Protein AF-A0A0F9JYX0-F1 (afdb_monomer_lite)

Radius of gyration: 33.46 Å; chains: 1; bounding box: 83×55×84 Å

Sequence (230 aa):
MSVIENQEDLEEKIKVRAYYLSEENLSFNDLCWRLAEKLIQVQRKGRIDIDEIKKKAEEIYKQYTKYDELCWRIAELAIVGKVDEKKDLFSQKETKPQEVKEVFEAKNKFLEDQASQFKEQEEKLSESKLPEIRVETKPQEVKEDFEAKNKFLEEQASQFKEQEEKLSESKTPEIKLEGLLSKERLSCPKCGAVGHIIKSVDDKSKVLSYIGSRPIYQKKKICRNCGQEF

Structure (mmCIF, N/CA/C/O backbone):
data_AF-A0A0F9JYX0-F1
#
_entry.id   AF-A0A0F9JYX0-F1
#
loop_
_atom_site.group_PDB
_atom_site.id
_atom_site.type_symbol
_atom_site.label_atom_id
_atom_site.label_alt_id
_atom_site.label_comp_id
_atom_site.label_asym_id
_atom_site.label_entity_id
_atom_site.label_seq_id
_atom_site.pdbx_PDB_ins_code
_atom_site.Cartn_x
_atom_site.Cartn_y
_atom_site.Cartn_z
_atom_site.occupancy
_atom_site.B_iso_or_equiv
_atom_site.auth_seq_id
_atom_site.auth_comp_id
_atom_site.auth_asym_id
_atom_site.auth_atom_id
_atom_site.pdbx_PDB_model_num
ATOM 1 N N . MET A 1 1 ? 23.816 -24.609 17.761 1.00 44.84 1 MET A N 1
ATOM 2 C CA . MET A 1 1 ? 22.743 -24.525 16.754 1.00 44.84 1 MET A CA 1
ATOM 3 C C . MET A 1 1 ? 21.875 -23.356 17.156 1.00 44.84 1 MET A C 1
ATOM 5 O O . MET A 1 1 ? 21.642 -23.177 18.344 1.00 44.84 1 MET A O 1
ATOM 9 N N . SER A 1 2 ? 21.756 -22.387 16.272 1.00 42.66 2 SER A N 1
ATOM 10 C CA . SER A 1 2 ? 22.646 -21.215 16.259 1.00 42.66 2 SER A CA 1
ATOM 11 C C . SER A 1 2 ? 21.802 -19.971 16.053 1.00 42.66 2 SER A C 1
ATOM 13 O O . SER A 1 2 ? 20.843 -20.019 15.301 1.00 42.66 2 SER A O 1
ATOM 15 N N . VAL A 1 3 ? 22.180 -18.840 16.647 1.00 53.53 3 VAL A N 1
ATOM 16 C CA . VAL A 1 3 ? 21.485 -17.538 16.526 1.00 53.53 3 VAL A CA 1
ATOM 17 C C . VAL A 1 3 ? 21.119 -17.159 15.072 1.00 53.53 3 VAL A C 1
ATOM 19 O O . VAL A 1 3 ? 20.161 -16.428 14.852 1.00 53.53 3 VAL A O 1
ATOM 22 N N . ILE A 1 4 ? 21.839 -17.720 14.100 1.00 54.41 4 ILE A N 1
ATOM 23 C CA . ILE A 1 4 ? 21.652 -17.592 12.651 1.00 54.41 4 ILE A CA 1
ATOM 24 C C . ILE A 1 4 ? 20.340 -18.242 12.154 1.00 54.41 4 ILE A C 1
ATOM 26 O O . ILE A 1 4 ? 19.619 -17.603 11.395 1.00 54.41 4 ILE A O 1
ATOM 30 N N . GLU A 1 5 ? 19.959 -19.433 12.639 1.00 53.28 5 GLU A N 1
ATOM 31 C CA . GLU A 1 5 ? 18.715 -20.125 12.222 1.00 53.28 5 GLU A CA 1
ATOM 32 C C . GLU A 1 5 ? 17.465 -19.310 12.603 1.00 53.28 5 GLU A C 1
ATOM 34 O O . GLU A 1 5 ? 16.483 -19.265 11.871 1.00 53.28 5 GLU A O 1
ATOM 39 N N . ASN A 1 6 ? 17.526 -18.570 13.714 1.00 62.88 6 ASN A N 1
ATOM 40 C CA . ASN A 1 6 ? 16.426 -17.707 14.150 1.00 62.88 6 ASN A CA 1
ATOM 41 C C . ASN A 1 6 ? 16.307 -16.403 13.337 1.00 62.88 6 ASN A C 1
ATOM 43 O O . ASN A 1 6 ? 15.242 -15.783 13.348 1.00 62.88 6 ASN A O 1
ATOM 47 N N . GLN A 1 7 ? 17.383 -15.950 12.681 1.00 65.25 7 GLN A N 1
ATOM 48 C CA . GLN A 1 7 ? 17.368 -14.731 11.864 1.00 65.25 7 GLN A CA 1
ATOM 49 C C . GLN A 1 7 ? 16.802 -14.995 10.468 1.00 65.25 7 GLN A C 1
ATOM 51 O O . GLN A 1 7 ? 15.971 -14.214 10.004 1.00 65.25 7 GLN A O 1
ATOM 56 N N . GLU A 1 8 ? 17.193 -16.105 9.842 1.00 70.50 8 GLU A N 1
ATOM 57 C CA . GLU A 1 8 ? 16.665 -16.522 8.536 1.00 70.50 8 GLU A CA 1
ATOM 58 C C . GLU A 1 8 ? 15.149 -16.777 8.620 1.00 70.50 8 GLU A C 1
ATOM 60 O O . GLU A 1 8 ? 14.377 -16.217 7.839 1.00 70.50 8 GLU A O 1
ATOM 65 N N . ASP A 1 9 ? 14.703 -17.462 9.677 1.00 84.00 9 ASP A N 1
ATOM 66 C CA . ASP A 1 9 ? 13.286 -17.674 9.991 1.00 84.00 9 ASP A CA 1
ATOM 67 C C . ASP A 1 9 ? 12.485 -16.372 10.158 1.00 84.00 9 ASP A C 1
ATOM 69 O O . ASP A 1 9 ? 11.279 -16.322 9.890 1.00 84.00 9 ASP A O 1
ATOM 73 N N . LEU A 1 10 ? 13.114 -15.321 10.690 1.00 86.06 10 LEU A N 1
ATOM 74 C CA . LEU A 1 10 ? 12.462 -14.034 10.915 1.00 86.06 10 LEU A CA 1
ATOM 75 C C . LEU A 1 10 ? 12.325 -13.264 9.603 1.00 86.06 10 LEU A C 1
ATOM 77 O O . LEU A 1 10 ? 11.255 -12.723 9.320 1.00 86.06 10 LEU A O 1
ATOM 81 N N . GLU A 1 11 ? 13.384 -13.236 8.797 1.00 88.50 11 GLU A N 1
ATOM 82 C CA . GLU A 1 11 ? 13.378 -12.567 7.500 1.00 88.50 11 GLU A CA 1
ATOM 83 C C . GLU A 1 11 ? 12.363 -13.211 6.549 1.00 88.50 11 GLU A C 1
ATOM 85 O O . GLU A 1 11 ? 11.621 -12.500 5.871 1.00 88.50 11 GLU A O 1
ATOM 90 N N . GLU A 1 12 ? 12.249 -14.541 6.546 1.00 90.69 12 GLU A N 1
ATOM 91 C CA . GLU A 1 12 ? 11.218 -15.244 5.778 1.00 90.69 12 GLU A CA 1
ATOM 92 C C . GLU A 1 12 ? 9.804 -14.868 6.223 1.00 90.69 12 GLU A C 1
ATOM 94 O O . GLU A 1 12 ? 8.946 -14.564 5.391 1.00 90.69 12 GLU A O 1
ATOM 99 N N . LYS A 1 13 ? 9.551 -14.795 7.535 1.00 91.44 13 LYS A N 1
ATOM 100 C CA . LYS A 1 13 ? 8.251 -14.343 8.057 1.00 91.44 13 LYS A CA 1
ATOM 101 C C . LYS A 1 13 ? 7.943 -12.909 7.628 1.00 91.44 13 LYS A C 1
ATOM 103 O O . LYS A 1 13 ? 6.797 -12.619 7.273 1.00 91.44 13 LYS A O 1
ATOM 108 N N . ILE A 1 14 ? 8.944 -12.027 7.626 1.00 93.31 14 ILE A N 1
ATOM 109 C CA . ILE A 1 14 ? 8.803 -10.643 7.152 1.00 93.31 14 ILE A CA 1
ATOM 110 C C . ILE A 1 14 ? 8.502 -10.621 5.653 1.00 93.31 14 ILE A C 1
ATOM 112 O O . ILE A 1 14 ? 7.535 -9.971 5.259 1.00 93.31 14 ILE A O 1
ATOM 116 N N . LYS A 1 15 ? 9.240 -11.382 4.835 1.00 93.94 15 LYS A N 1
ATOM 117 C CA . LYS A 1 15 ? 9.014 -11.521 3.383 1.00 93.94 15 LYS A CA 1
ATOM 118 C C . LYS A 1 15 ? 7.587 -11.951 3.076 1.00 93.94 15 LYS A C 1
ATOM 120 O O . LYS A 1 15 ? 6.881 -11.274 2.333 1.00 93.94 15 LYS A O 1
ATOM 125 N N . VAL A 1 16 ? 7.149 -13.050 3.687 1.00 93.75 16 VAL A N 1
ATOM 126 C CA . VAL A 1 16 ? 5.804 -13.604 3.501 1.00 93.75 16 VAL A CA 1
ATOM 127 C C . VAL A 1 16 ? 4.743 -12.582 3.907 1.00 93.75 16 VAL A C 1
ATOM 129 O O . VAL A 1 16 ? 3.759 -12.380 3.198 1.00 93.75 16 VAL A O 1
ATOM 132 N N . ARG A 1 17 ? 4.941 -11.877 5.026 1.00 93.81 17 ARG A N 1
ATOM 133 C CA . ARG A 1 17 ? 3.987 -10.862 5.483 1.00 93.81 17 ARG A CA 1
ATOM 134 C C . ARG A 1 17 ? 3.959 -9.625 4.583 1.00 93.81 17 ARG A C 1
ATOM 136 O O . ARG A 1 17 ? 2.873 -9.102 4.340 1.00 93.81 17 ARG A O 1
ATOM 143 N N . ALA A 1 18 ? 5.110 -9.172 4.095 1.00 94.38 18 ALA A N 1
ATOM 144 C CA . ALA A 1 18 ? 5.215 -8.053 3.164 1.00 94.38 18 ALA A CA 1
ATOM 145 C C . ALA A 1 18 ? 4.521 -8.373 1.833 1.00 94.38 18 ALA A C 1
ATOM 147 O O . ALA A 1 18 ? 3.788 -7.532 1.321 1.00 94.38 18 ALA A O 1
ATOM 148 N N . TYR A 1 19 ? 4.668 -9.606 1.338 1.00 94.31 19 TYR A N 1
ATOM 149 C CA . TYR A 1 19 ? 3.966 -10.095 0.150 1.00 94.31 19 TYR A CA 1
ATOM 150 C C . TYR A 1 19 ? 2.440 -10.019 0.310 1.00 94.31 19 TYR A C 1
ATOM 152 O O . TYR A 1 19 ? 1.747 -9.437 -0.522 1.00 94.31 19 TYR A O 1
ATOM 160 N N . TYR A 1 20 ? 1.896 -10.520 1.423 1.00 93.94 20 TYR A N 1
ATOM 161 C CA . TYR A 1 20 ? 0.454 -10.412 1.663 1.00 93.94 20 TYR A CA 1
ATOM 162 C C . TYR A 1 20 ? -0.016 -8.959 1.803 1.00 93.94 20 TYR A C 1
ATOM 164 O O . TYR A 1 20 ? -1.097 -8.626 1.331 1.00 93.94 20 TYR A O 1
ATOM 172 N N . LEU A 1 21 ? 0.799 -8.077 2.391 1.00 93.56 21 LEU A N 1
ATOM 173 C CA . LEU A 1 21 ? 0.494 -6.644 2.446 1.00 93.56 21 LEU A CA 1
ATOM 174 C C . LEU A 1 21 ? 0.481 -5.992 1.059 1.00 93.56 21 LEU A C 1
ATOM 176 O O . LEU A 1 21 ? -0.309 -5.076 0.838 1.00 93.56 21 LEU A O 1
ATOM 180 N N . SER A 1 22 ? 1.322 -6.440 0.122 1.00 92.50 22 SER A N 1
ATOM 181 C CA . SER A 1 22 ? 1.271 -5.927 -1.249 1.00 92.50 22 SER A CA 1
ATOM 182 C C . SER A 1 22 ? 0.009 -6.357 -1.999 1.00 92.50 22 SER A C 1
ATOM 184 O O . SER A 1 22 ? -0.544 -5.554 -2.748 1.00 92.50 22 SER A O 1
ATOM 186 N N . GLU A 1 23 ? -0.502 -7.561 -1.728 1.00 95.12 23 GLU A N 1
ATOM 187 C CA . GLU A 1 23 ? -1.741 -8.085 -2.326 1.00 95.12 23 GLU A CA 1
ATOM 188 C C . GLU A 1 23 ? -3.007 -7.362 -1.830 1.00 95.12 23 GLU A C 1
ATOM 190 O O . GLU A 1 23 ? -4.030 -7.347 -2.516 1.00 95.12 23 GLU A O 1
ATOM 195 N N . GLU A 1 24 ? -2.950 -6.690 -0.673 1.00 92.25 24 GLU A N 1
ATOM 196 C CA . GLU A 1 24 ? -4.061 -5.871 -0.160 1.00 92.25 24 GLU A CA 1
ATOM 197 C C . GLU A 1 24 ? -4.361 -4.637 -1.043 1.00 92.25 24 GLU A C 1
ATOM 199 O O . GLU A 1 24 ? -5.374 -3.975 -0.825 1.00 92.25 24 GLU A O 1
ATOM 204 N N . ASN A 1 25 ? -3.532 -4.338 -2.059 1.00 88.25 25 ASN A N 1
ATOM 205 C CA . ASN A 1 25 ? -3.723 -3.244 -3.028 1.00 88.25 25 ASN A CA 1
ATOM 206 C C . ASN A 1 25 ? -3.981 -1.872 -2.376 1.00 88.25 25 ASN A C 1
ATOM 208 O O . ASN A 1 25 ? -4.743 -1.045 -2.887 1.00 88.25 25 ASN A O 1
ATOM 212 N N . LEU A 1 26 ? -3.340 -1.628 -1.235 1.00 93.19 26 LEU A N 1
ATOM 213 C CA . LEU A 1 26 ? -3.423 -0.359 -0.523 1.00 93.19 26 LEU A CA 1
ATOM 214 C C . LEU A 1 26 ? -2.762 0.742 -1.344 1.00 93.19 26 LEU A C 1
ATOM 216 O O . LEU A 1 26 ? -1.807 0.498 -2.083 1.00 93.19 26 LEU A O 1
ATOM 220 N N . SER A 1 27 ? -3.242 1.978 -1.219 1.00 95.38 27 SER A N 1
ATOM 221 C CA . SER A 1 27 ? -2.519 3.079 -1.841 1.00 95.38 27 SER A CA 1
ATOM 222 C C . SER A 1 27 ? -1.203 3.326 -1.099 1.00 95.38 27 SER A C 1
ATOM 224 O O . SER A 1 27 ? -1.047 3.003 0.080 1.00 95.38 27 SER A O 1
ATOM 226 N N . PHE A 1 28 ? -0.240 3.943 -1.782 1.00 94.06 28 PHE A N 1
ATOM 227 C CA . PHE A 1 28 ? 1.028 4.318 -1.157 1.00 94.06 28 PHE A CA 1
ATOM 228 C C . PHE A 1 28 ? 0.811 5.223 0.072 1.00 94.06 28 PHE A C 1
ATOM 230 O O . PHE A 1 28 ? 1.462 5.039 1.096 1.00 94.06 28 PHE A O 1
ATOM 237 N N . ASN A 1 29 ? -0.167 6.134 0.005 1.00 94.94 29 ASN A N 1
ATOM 238 C CA . ASN A 1 29 ? -0.544 6.995 1.128 1.00 94.94 29 ASN A CA 1
ATOM 239 C C . ASN A 1 29 ? -1.078 6.188 2.317 1.00 94.94 29 ASN A C 1
ATOM 241 O O . ASN A 1 29 ? -0.706 6.468 3.455 1.00 94.94 29 ASN A O 1
ATOM 245 N N . ASP A 1 30 ? -1.895 5.164 2.058 1.00 95.44 30 ASP A N 1
ATOM 246 C CA . ASP A 1 30 ? -2.433 4.298 3.112 1.00 95.44 30 ASP A CA 1
ATOM 247 C C . ASP A 1 30 ? -1.322 3.493 3.791 1.00 95.44 30 ASP A C 1
ATOM 249 O O . ASP A 1 30 ? -1.340 3.311 5.007 1.00 95.44 30 ASP A O 1
ATOM 253 N N . LEU A 1 31 ? -0.317 3.042 3.032 1.00 94.88 31 LEU A N 1
ATOM 254 C CA . LEU A 1 31 ? 0.861 2.394 3.608 1.00 94.88 31 LEU A CA 1
ATOM 255 C C . LEU A 1 31 ? 1.686 3.361 4.458 1.00 94.88 31 LEU A C 1
ATOM 257 O O . LEU A 1 31 ? 2.077 3.002 5.568 1.00 94.88 31 LEU A O 1
ATOM 261 N N . CYS A 1 32 ? 1.926 4.588 3.985 1.00 95.88 32 CYS A N 1
ATOM 262 C CA . CYS A 1 32 ? 2.604 5.612 4.783 1.00 95.88 32 CYS A CA 1
ATOM 263 C C . CYS A 1 32 ? 1.853 5.884 6.090 1.00 95.88 32 CYS A C 1
ATOM 265 O O . CYS A 1 32 ? 2.477 5.975 7.148 1.00 95.88 32 CYS A O 1
ATOM 267 N N . TRP A 1 33 ? 0.523 5.953 6.024 1.00 96.19 33 TRP A N 1
ATOM 268 C CA . TRP A 1 33 ? -0.335 6.132 7.190 1.00 96.19 33 TRP A CA 1
ATOM 269 C C . TRP A 1 33 ? -0.234 4.957 8.166 1.00 96.19 33 TRP A C 1
ATOM 271 O O . TRP A 1 33 ? 0.038 5.156 9.349 1.00 96.19 33 TRP A O 1
ATOM 281 N N . ARG A 1 34 ? -0.374 3.719 7.677 1.00 94.56 34 ARG A N 1
ATOM 282 C CA . ARG A 1 34 ? -0.249 2.506 8.504 1.00 94.56 34 ARG A CA 1
ATOM 283 C C . ARG A 1 34 ? 1.127 2.398 9.157 1.00 94.56 34 ARG A C 1
ATOM 285 O O . ARG A 1 34 ? 1.228 1.997 10.315 1.00 94.56 34 ARG A O 1
ATOM 292 N N . LEU A 1 35 ? 2.190 2.747 8.433 1.00 94.38 35 LEU A N 1
ATOM 293 C CA . LEU A 1 35 ? 3.542 2.739 8.982 1.00 94.38 35 LEU A CA 1
ATOM 294 C C . LEU A 1 35 ? 3.707 3.809 10.071 1.00 94.38 35 LEU A C 1
ATOM 296 O O . LEU A 1 35 ? 4.261 3.514 11.128 1.00 94.38 35 LEU A O 1
ATOM 300 N N . ALA A 1 36 ? 3.197 5.023 9.841 1.00 94.62 36 ALA A N 1
ATOM 301 C CA . ALA A 1 36 ? 3.208 6.109 10.819 1.00 94.62 36 ALA A CA 1
ATOM 302 C C . ALA A 1 36 ? 2.493 5.721 12.117 1.00 94.62 36 ALA A C 1
ATOM 304 O O . ALA A 1 36 ? 3.061 5.864 13.200 1.00 94.62 36 ALA A O 1
ATOM 305 N N . GLU A 1 37 ? 1.284 5.174 12.002 1.00 92.56 37 GLU A N 1
ATOM 306 C CA . GLU A 1 37 ? 0.500 4.699 13.141 1.00 92.56 37 GLU A CA 1
ATOM 307 C C . GLU A 1 37 ? 1.279 3.654 13.950 1.00 92.56 37 GLU A C 1
ATOM 309 O O . GLU A 1 37 ? 1.415 3.781 15.168 1.00 92.56 37 GLU A O 1
ATOM 314 N N . LYS A 1 38 ? 1.867 2.655 13.276 1.00 90.88 38 LYS A N 1
ATOM 315 C CA . LYS A 1 38 ? 2.654 1.603 13.935 1.00 90.88 38 LYS A CA 1
ATOM 316 C C . LYS A 1 38 ? 3.888 2.148 14.641 1.00 90.88 38 LYS A C 1
ATOM 318 O O . LYS A 1 38 ? 4.175 1.730 15.759 1.00 90.88 38 LYS A O 1
ATOM 323 N N . LEU A 1 39 ? 4.606 3.082 14.025 1.00 90.44 39 LEU A N 1
ATOM 324 C CA . LEU A 1 39 ? 5.781 3.699 14.638 1.00 90.44 39 LEU A CA 1
ATOM 325 C C . LEU A 1 39 ? 5.419 4.473 15.907 1.00 90.44 39 LEU A C 1
ATOM 327 O O . LEU A 1 39 ? 6.102 4.330 16.920 1.00 90.44 39 LEU A O 1
ATOM 331 N N . ILE A 1 40 ? 4.332 5.246 15.878 1.00 90.19 40 ILE A N 1
ATOM 332 C CA . ILE A 1 40 ? 3.871 5.995 17.054 1.00 90.19 40 ILE A CA 1
ATOM 333 C C . ILE A 1 40 ? 3.400 5.028 18.147 1.00 90.19 40 ILE A C 1
ATOM 335 O O . ILE A 1 40 ? 3.753 5.207 19.312 1.00 90.19 40 ILE A O 1
ATOM 339 N N . GLN A 1 41 ? 2.688 3.964 17.770 1.00 87.19 41 GLN A N 1
ATOM 340 C CA . GLN A 1 41 ? 2.220 2.926 18.690 1.00 87.19 41 GLN A CA 1
ATOM 341 C C . GLN A 1 41 ? 3.374 2.201 19.404 1.00 87.19 41 GLN A C 1
ATOM 343 O O . GLN A 1 41 ? 3.265 1.887 20.587 1.00 87.19 41 GLN A O 1
ATOM 348 N N . VAL A 1 42 ? 4.488 1.950 18.710 1.00 84.00 42 VAL A N 1
ATOM 349 C CA . VAL A 1 42 ? 5.695 1.355 19.312 1.00 84.00 42 VAL A CA 1
ATOM 350 C C . VAL A 1 42 ? 6.405 2.350 20.237 1.00 84.00 42 VAL A C 1
ATOM 352 O O . VAL A 1 42 ? 6.933 1.958 21.274 1.00 84.00 42 VAL A O 1
ATOM 355 N N . GLN A 1 43 ? 6.405 3.641 19.897 1.00 83.69 43 GLN A N 1
ATOM 356 C CA . GLN A 1 43 ? 7.081 4.681 20.682 1.00 83.69 43 GLN A CA 1
ATOM 357 C C . GLN A 1 43 ? 6.303 5.117 21.932 1.00 83.69 43 GLN A C 1
ATOM 359 O O . GLN A 1 43 ? 6.915 5.531 22.917 1.00 83.69 43 GLN A O 1
ATOM 364 N N . ARG A 1 44 ? 4.965 5.055 21.911 1.00 80.56 44 ARG A N 1
ATOM 365 C CA . ARG A 1 44 ? 4.095 5.485 23.014 1.00 80.56 44 ARG A CA 1
ATOM 366 C C . ARG A 1 44 ? 2.957 4.483 23.230 1.00 80.56 44 ARG A C 1
ATOM 368 O O . ARG A 1 44 ? 2.145 4.250 22.341 1.00 80.56 44 ARG A O 1
ATOM 375 N N . LYS A 1 45 ? 2.820 3.970 24.458 1.00 69.06 45 LYS A N 1
ATOM 376 C CA . LYS A 1 45 ? 1.617 3.246 24.908 1.00 69.06 45 LYS A CA 1
ATOM 377 C C . LYS A 1 45 ? 0.581 4.273 25.391 1.00 69.06 45 LYS A C 1
ATOM 379 O O . LYS A 1 45 ? 0.583 4.645 26.559 1.00 69.06 45 LYS A O 1
ATOM 384 N N . GLY A 1 46 ? -0.258 4.794 24.495 1.00 73.38 46 GLY A N 1
ATOM 385 C CA . GLY A 1 46 ? -1.251 5.823 24.835 1.00 73.38 46 GLY A CA 1
ATOM 386 C C . GLY A 1 46 ? -2.216 6.151 23.695 1.00 73.38 46 GLY A C 1
ATOM 387 O O . GLY A 1 46 ? -2.179 5.513 22.645 1.00 73.38 46 GLY A O 1
ATOM 388 N N . ARG A 1 47 ? -3.096 7.143 23.903 1.00 80.62 47 ARG A N 1
ATOM 389 C CA . ARG A 1 47 ? -3.965 7.648 22.827 1.00 80.62 47 ARG A CA 1
ATOM 390 C C . ARG A 1 47 ? -3.098 8.282 21.742 1.00 80.62 47 ARG A C 1
ATOM 392 O O . ARG A 1 47 ? -2.248 9.112 22.049 1.00 80.62 47 ARG A O 1
ATOM 399 N N . ILE A 1 48 ? -3.329 7.869 20.503 1.00 86.44 48 ILE A N 1
ATOM 400 C CA . ILE A 1 48 ? -2.610 8.370 19.338 1.00 86.44 48 ILE A CA 1
ATOM 401 C C . ILE A 1 48 ? -3.397 9.548 18.769 1.00 86.44 48 ILE A C 1
ATOM 403 O O . ILE A 1 48 ? -4.600 9.428 18.536 1.00 86.44 48 ILE A O 1
ATOM 407 N N . ASP A 1 49 ? -2.717 10.674 18.571 1.00 92.19 49 ASP A N 1
ATOM 408 C CA . ASP A 1 49 ? -3.297 11.844 17.926 1.00 92.19 49 ASP A CA 1
ATOM 409 C C . ASP A 1 49 ? -3.232 11.715 16.397 1.00 92.19 49 ASP A C 1
ATOM 411 O O . ASP A 1 49 ? -2.222 11.292 15.826 1.00 92.19 49 ASP A O 1
ATOM 415 N N . ILE A 1 50 ? -4.324 12.077 15.727 1.00 92.44 50 ILE A N 1
ATOM 416 C CA . ILE A 1 50 ? -4.466 11.951 14.272 1.00 92.44 50 ILE A CA 1
ATOM 417 C C . ILE A 1 50 ? -3.518 12.924 13.564 1.00 92.44 50 ILE A C 1
ATOM 419 O O . ILE A 1 50 ? -2.925 12.565 12.543 1.00 92.44 50 ILE A O 1
ATOM 423 N N . ASP A 1 51 ? -3.321 14.122 14.118 1.00 94.31 51 ASP A N 1
ATOM 424 C CA . ASP A 1 51 ? -2.427 15.126 13.537 1.00 94.31 51 ASP A CA 1
ATOM 425 C C . ASP A 1 51 ? -0.956 14.690 13.616 1.00 94.31 51 ASP A C 1
ATOM 427 O O . ASP A 1 51 ? -0.192 14.883 12.663 1.00 94.31 51 ASP A O 1
ATOM 431 N N . GLU A 1 52 ? -0.564 14.016 14.704 1.00 92.75 52 GLU A N 1
ATOM 432 C CA . GLU A 1 52 ? 0.756 13.390 14.822 1.00 92.75 52 GLU A CA 1
ATOM 433 C C . GLU A 1 52 ? 0.949 12.281 13.772 1.00 92.75 52 GLU A C 1
ATOM 435 O O . GLU A 1 52 ? 1.985 12.264 13.097 1.00 92.75 52 GLU A O 1
ATOM 440 N N . ILE A 1 53 ? -0.044 11.395 13.577 1.00 94.06 53 ILE A N 1
ATOM 441 C CA . ILE A 1 53 ? 0.014 10.356 12.530 1.00 94.06 53 ILE A CA 1
ATOM 442 C C . ILE A 1 53 ? 0.176 11.005 11.161 1.00 94.06 53 ILE A C 1
ATOM 444 O O . ILE A 1 53 ? 1.049 10.601 10.395 1.00 94.06 53 ILE A O 1
ATOM 448 N N . LYS A 1 54 ? -0.629 12.025 10.856 1.00 96.12 54 LYS A N 1
ATOM 449 C CA . LYS A 1 54 ? -0.602 12.704 9.560 1.00 96.12 54 LYS A CA 1
ATOM 450 C C . LYS A 1 54 ? 0.763 13.325 9.282 1.00 96.12 54 LYS A C 1
ATOM 452 O O . LYS A 1 54 ? 1.346 13.074 8.227 1.00 96.12 54 LYS A O 1
ATOM 457 N N . LYS A 1 55 ? 1.316 14.067 10.246 1.00 96.31 55 LYS A N 1
ATOM 458 C CA . LYS A 1 55 ? 2.652 14.666 10.125 1.00 96.31 55 LYS A CA 1
ATOM 459 C C . LYS A 1 55 ? 3.722 13.598 9.898 1.00 96.31 55 LYS A C 1
ATOM 461 O O . LYS A 1 55 ? 4.587 13.756 9.037 1.00 96.31 55 LYS A O 1
ATOM 466 N N . LYS A 1 56 ? 3.642 12.479 10.624 1.00 94.81 56 LYS A N 1
ATOM 467 C CA . LYS A 1 56 ? 4.586 11.369 10.469 1.00 94.81 56 LYS A CA 1
ATOM 468 C C 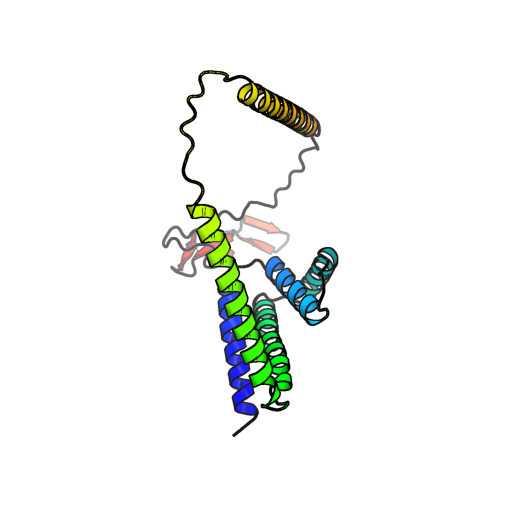. LYS A 1 56 ? 4.425 10.646 9.130 1.00 94.81 56 LYS A C 1
ATOM 470 O O . LYS A 1 56 ? 5.424 10.294 8.509 1.00 94.81 56 LYS A O 1
ATOM 475 N N . ALA A 1 57 ? 3.198 10.465 8.655 1.00 95.38 57 ALA A N 1
ATOM 476 C CA . ALA A 1 57 ? 2.912 9.866 7.357 1.00 95.38 57 ALA A CA 1
ATOM 477 C C . ALA A 1 57 ? 3.477 10.721 6.215 1.00 95.38 57 ALA A C 1
ATOM 479 O O . ALA A 1 57 ? 4.056 10.174 5.281 1.00 95.38 57 ALA A O 1
ATOM 480 N N . GLU A 1 58 ? 3.397 12.052 6.314 1.00 95.38 58 GLU A N 1
ATOM 481 C CA . GLU A 1 58 ? 4.021 12.966 5.348 1.00 95.38 58 GLU A CA 1
ATOM 482 C C . GLU A 1 58 ? 5.553 12.882 5.353 1.00 95.38 58 GLU A C 1
ATOM 484 O O . GLU A 1 58 ? 6.179 12.922 4.292 1.00 95.38 58 GLU A O 1
ATOM 489 N N . GLU A 1 59 ? 6.179 12.758 6.527 1.00 95.19 59 GLU A N 1
ATOM 490 C CA . GLU A 1 59 ? 7.627 12.531 6.631 1.00 95.19 59 GLU A CA 1
ATOM 491 C C . GLU A 1 59 ? 8.030 11.220 5.946 1.00 95.19 59 GLU A C 1
ATOM 493 O O . GLU A 1 59 ? 8.967 11.202 5.148 1.00 95.19 59 GLU A O 1
ATOM 498 N N . ILE A 1 60 ? 7.291 10.140 6.205 1.00 94.38 60 ILE A N 1
ATOM 499 C CA . ILE A 1 60 ? 7.512 8.828 5.586 1.00 94.38 60 ILE A CA 1
ATOM 500 C C . ILE A 1 60 ? 7.320 8.915 4.072 1.00 94.38 60 ILE A C 1
ATOM 502 O O . ILE A 1 60 ? 8.165 8.435 3.323 1.00 94.38 60 ILE A O 1
ATOM 506 N N . TYR A 1 61 ? 6.259 9.573 3.609 1.00 94.00 61 TYR A N 1
ATOM 507 C CA . TYR A 1 61 ? 5.989 9.747 2.184 1.00 94.00 61 TYR A CA 1
ATOM 508 C C . TYR A 1 61 ? 7.144 10.450 1.458 1.00 94.00 61 TYR A C 1
ATOM 510 O O . TYR A 1 61 ? 7.458 10.124 0.318 1.00 94.00 61 TYR A O 1
ATOM 518 N N . LYS A 1 62 ? 7.803 11.409 2.119 1.00 93.75 62 LYS A N 1
ATOM 519 C CA . LYS A 1 62 ? 8.964 12.122 1.562 1.00 93.75 62 LYS A CA 1
ATOM 520 C C . LYS A 1 62 ? 10.249 11.292 1.592 1.00 93.75 62 LYS A C 1
ATOM 522 O O . LYS A 1 62 ? 11.113 11.497 0.746 1.00 93.75 62 LYS A O 1
ATOM 527 N N . GLN A 1 63 ? 10.404 10.408 2.576 1.00 91.75 63 GLN A N 1
ATOM 528 C CA . GLN A 1 63 ? 11.614 9.599 2.762 1.00 91.75 63 GLN A CA 1
ATOM 529 C C . GLN A 1 63 ? 11.624 8.333 1.903 1.00 91.75 63 GLN A C 1
ATOM 531 O O . GLN A 1 63 ? 12.676 7.937 1.402 1.00 91.75 63 GLN A O 1
ATOM 536 N N . TYR A 1 64 ? 10.470 7.692 1.739 1.00 89.75 64 TYR A N 1
ATOM 537 C CA . TYR A 1 64 ? 10.346 6.433 1.017 1.00 89.75 64 TYR A CA 1
ATOM 538 C C . TYR A 1 64 ? 9.889 6.680 -0.415 1.00 89.75 64 TYR A C 1
ATOM 540 O O . TYR A 1 64 ? 9.026 7.510 -0.677 1.00 89.75 64 TYR A O 1
ATOM 548 N N . THR A 1 65 ? 10.460 5.930 -1.355 1.00 81.50 65 THR A N 1
ATOM 549 C CA . THR A 1 65 ? 10.149 6.082 -2.789 1.00 81.50 65 THR A CA 1
ATOM 550 C C . THR A 1 65 ? 9.558 4.824 -3.409 1.00 81.50 65 THR A C 1
ATOM 552 O O . THR A 1 65 ? 9.028 4.882 -4.519 1.00 81.50 65 THR A O 1
ATOM 555 N N . LYS A 1 66 ? 9.617 3.686 -2.705 1.00 92.88 66 LYS A N 1
ATOM 556 C CA . LYS A 1 66 ? 9.145 2.397 -3.212 1.00 92.88 66 LYS A CA 1
ATOM 557 C C . LYS A 1 66 ? 8.080 1.798 -2.312 1.00 92.88 66 LYS A C 1
ATOM 559 O O . LYS A 1 66 ? 8.196 1.795 -1.091 1.00 92.88 66 LYS A O 1
ATOM 564 N N . TYR A 1 67 ? 7.059 1.258 -2.963 1.00 92.44 67 TYR A N 1
ATOM 565 C CA . TYR A 1 67 ? 5.934 0.588 -2.324 1.00 92.44 67 TYR A CA 1
ATOM 566 C C . TYR A 1 67 ? 6.390 -0.635 -1.512 1.00 92.44 67 TYR A C 1
ATOM 568 O O . TYR A 1 67 ? 6.061 -0.758 -0.335 1.00 92.44 67 TYR A O 1
ATOM 576 N N . ASP A 1 68 ? 7.245 -1.470 -2.106 1.00 91.62 68 ASP A N 1
ATOM 577 C CA . ASP A 1 68 ? 7.721 -2.714 -1.489 1.00 91.62 68 ASP A CA 1
ATOM 578 C C . ASP A 1 68 ? 8.513 -2.465 -0.198 1.00 91.62 68 ASP A C 1
ATOM 580 O O . ASP A 1 68 ? 8.400 -3.219 0.766 1.00 91.62 68 ASP A O 1
ATOM 584 N N . GLU A 1 69 ? 9.276 -1.368 -0.148 1.00 91.75 69 GLU A N 1
ATOM 585 C CA . GLU A 1 69 ? 10.036 -0.971 1.041 1.00 91.75 69 GLU A CA 1
ATOM 586 C C . GLU A 1 69 ? 9.097 -0.608 2.205 1.00 91.75 69 GLU A C 1
ATOM 588 O O . GLU A 1 69 ? 9.371 -0.969 3.350 1.00 91.75 69 GLU A O 1
ATOM 593 N N . LEU A 1 70 ? 7.955 0.036 1.930 1.00 93.75 70 LEU A N 1
ATOM 594 C CA . LEU A 1 70 ? 6.941 0.319 2.952 1.00 93.75 70 LEU A CA 1
ATOM 595 C C . LEU A 1 70 ? 6.257 -0.960 3.438 1.00 93.75 70 LEU A C 1
ATOM 597 O O . LEU A 1 70 ? 6.142 -1.161 4.648 1.00 93.75 70 LEU A O 1
ATOM 601 N N . CYS A 1 71 ? 5.845 -1.845 2.523 1.00 94.75 71 CYS A N 1
ATOM 602 C CA . CYS A 1 71 ? 5.267 -3.145 2.878 1.00 94.75 71 CYS A CA 1
ATOM 603 C C . CYS A 1 71 ? 6.214 -3.944 3.777 1.00 94.75 71 CYS A C 1
ATOM 605 O O . CYS A 1 71 ? 5.783 -4.506 4.787 1.00 94.75 71 CYS A O 1
ATOM 607 N N . TRP A 1 72 ? 7.508 -3.935 3.449 1.00 94.88 72 TRP A N 1
ATOM 608 C CA . TRP A 1 72 ? 8.541 -4.574 4.251 1.00 94.88 72 TRP A CA 1
ATOM 609 C C . TRP A 1 72 ? 8.636 -3.985 5.656 1.00 94.88 72 TRP A C 1
ATOM 611 O O . TRP A 1 72 ? 8.573 -4.724 6.637 1.00 94.88 72 TRP A O 1
ATOM 621 N N . ARG A 1 73 ? 8.747 -2.657 5.783 1.00 93.75 73 ARG A N 1
ATOM 622 C CA . ARG A 1 73 ? 8.868 -1.994 7.093 1.00 93.75 73 ARG A CA 1
ATOM 623 C C . ARG A 1 73 ? 7.641 -2.202 7.973 1.00 93.75 73 ARG A C 1
ATOM 625 O O . ARG A 1 73 ? 7.774 -2.419 9.175 1.00 93.75 73 ARG A O 1
ATOM 632 N N . ILE A 1 74 ? 6.445 -2.186 7.387 1.00 93.56 74 ILE A N 1
ATOM 633 C CA . ILE A 1 74 ? 5.206 -2.484 8.115 1.00 93.56 74 ILE A CA 1
ATOM 634 C C . ILE A 1 74 ? 5.207 -3.940 8.599 1.00 93.56 74 ILE A C 1
ATOM 636 O O . ILE A 1 74 ? 4.855 -4.204 9.751 1.00 93.56 74 ILE A O 1
ATOM 640 N N . ALA A 1 75 ? 5.606 -4.884 7.742 1.00 93.44 75 ALA A N 1
ATOM 641 C CA . ALA A 1 75 ? 5.705 -6.298 8.097 1.00 93.44 75 ALA A CA 1
ATOM 642 C C . ALA A 1 75 ? 6.717 -6.540 9.226 1.00 93.44 75 ALA A C 1
ATOM 644 O O . ALA A 1 75 ? 6.406 -7.249 10.184 1.00 93.44 75 ALA A O 1
ATOM 645 N N . GLU A 1 76 ? 7.886 -5.908 9.137 1.00 92.56 76 GLU A N 1
ATOM 646 C CA . GLU A 1 76 ? 8.945 -5.953 10.142 1.00 92.56 76 GLU A CA 1
ATOM 647 C C . GLU A 1 76 ? 8.428 -5.500 11.511 1.00 92.56 76 GLU A C 1
ATOM 649 O O . GLU A 1 76 ? 8.465 -6.277 12.465 1.00 92.56 76 GLU A O 1
ATOM 654 N N . LEU A 1 77 ? 7.840 -4.303 11.605 1.00 90.25 77 LEU A N 1
ATOM 655 C CA . LEU A 1 77 ? 7.293 -3.793 12.868 1.00 90.25 77 LEU A CA 1
ATOM 656 C C . LEU A 1 77 ? 6.165 -4.670 13.421 1.00 90.25 77 LEU A C 1
ATOM 658 O O . LEU A 1 77 ? 6.069 -4.870 14.630 1.00 90.25 77 LEU A O 1
ATOM 662 N N . ALA A 1 78 ? 5.312 -5.220 12.553 1.00 90.00 78 ALA A N 1
ATOM 663 C CA . ALA A 1 78 ? 4.211 -6.080 12.974 1.00 90.00 78 ALA A CA 1
ATOM 664 C C . ALA A 1 78 ? 4.682 -7.424 13.551 1.00 90.00 78 ALA A C 1
ATOM 666 O O . ALA A 1 78 ? 3.975 -8.016 14.368 1.00 90.00 78 ALA A O 1
ATOM 667 N N . ILE A 1 79 ? 5.831 -7.931 13.104 1.00 86.81 79 ILE A N 1
ATOM 668 C CA . ILE A 1 79 ? 6.401 -9.188 13.592 1.00 86.81 79 ILE A CA 1
ATOM 669 C C . ILE A 1 79 ? 7.255 -8.926 14.829 1.00 86.81 79 ILE A C 1
ATOM 671 O O . ILE A 1 79 ? 7.056 -9.598 15.838 1.00 86.81 79 ILE A O 1
ATOM 675 N N . VAL A 1 80 ? 8.138 -7.926 14.788 1.00 82.00 80 VAL A N 1
ATOM 676 C CA . VAL A 1 80 ? 9.016 -7.569 15.912 1.00 82.00 80 VAL A CA 1
ATOM 677 C C . VAL A 1 80 ? 8.197 -7.105 17.119 1.00 82.00 80 VAL A C 1
ATOM 679 O O . VAL A 1 80 ? 8.392 -7.626 18.213 1.00 82.00 80 VAL A O 1
ATOM 682 N N . GLY A 1 81 ? 7.176 -6.261 16.920 1.00 68.81 81 GLY A N 1
ATOM 683 C CA . GLY A 1 81 ? 6.300 -5.815 18.010 1.00 68.81 81 GLY A CA 1
ATOM 684 C C . GLY A 1 81 ? 5.552 -6.956 18.717 1.00 68.81 81 GLY A C 1
ATOM 685 O O . GLY A 1 81 ? 5.301 -6.882 19.916 1.00 68.81 81 GLY A O 1
ATOM 686 N N . LYS A 1 82 ? 5.263 -8.065 18.018 1.00 62.41 82 LYS A N 1
ATOM 687 C CA . LYS A 1 82 ? 4.662 -9.272 18.622 1.00 62.41 82 LYS A CA 1
ATOM 688 C C . LYS A 1 82 ? 5.658 -10.107 19.431 1.00 62.41 82 LYS A C 1
ATOM 690 O O . LYS A 1 82 ? 5.236 -10.920 20.255 1.00 62.41 82 LYS A O 1
ATOM 695 N N . VAL A 1 83 ? 6.958 -9.976 19.166 1.00 57.75 83 VAL A N 1
ATOM 696 C CA . VAL A 1 83 ? 8.012 -10.669 19.923 1.00 57.75 83 VAL A CA 1
ATOM 697 C C . VAL A 1 83 ? 8.229 -9.980 21.270 1.00 57.75 83 VAL A C 1
ATOM 699 O O . VAL A 1 83 ? 8.398 -10.673 22.273 1.00 57.75 83 VAL A O 1
ATOM 702 N N . ASP A 1 84 ? 8.131 -8.651 21.316 1.00 54.91 84 ASP A N 1
ATOM 703 C CA . ASP A 1 84 ? 8.293 -7.877 22.551 1.00 54.91 84 ASP A CA 1
ATOM 704 C C . ASP A 1 84 ? 7.106 -8.061 23.515 1.00 54.91 84 ASP A C 1
ATOM 706 O O . ASP A 1 84 ? 7.319 -8.335 24.696 1.00 54.91 84 ASP A O 1
ATOM 710 N N . GLU A 1 85 ? 5.860 -8.083 23.018 1.00 52.16 85 GLU A N 1
ATOM 711 C CA . GLU A 1 85 ? 4.680 -8.411 23.844 1.00 52.16 85 GLU A CA 1
ATOM 712 C C . GLU A 1 85 ? 4.762 -9.821 24.457 1.00 52.16 85 GLU A C 1
ATOM 714 O O . GLU A 1 85 ? 4.356 -10.045 25.599 1.00 52.16 85 GLU A O 1
ATOM 719 N N . LYS A 1 86 ? 5.317 -10.793 23.720 1.00 49.97 86 LYS A N 1
ATOM 720 C CA . LYS A 1 86 ? 5.499 -12.165 24.216 1.00 49.97 86 LYS A CA 1
ATOM 721 C C . LYS A 1 86 ? 6.672 -12.304 25.185 1.00 49.97 86 LYS A C 1
ATOM 723 O O . LYS A 1 86 ? 6.594 -13.158 26.066 1.00 49.97 86 LYS A O 1
ATOM 728 N N . LYS A 1 87 ? 7.727 -11.493 25.055 1.00 47.84 87 LYS A N 1
ATOM 729 C CA . LYS A 1 87 ? 8.837 -11.447 26.022 1.00 47.84 87 LYS A CA 1
ATOM 730 C C . LYS A 1 87 ? 8.387 -10.888 27.369 1.00 47.84 87 LYS A C 1
ATOM 732 O O . LYS A 1 87 ? 8.705 -11.497 28.386 1.00 47.84 87 L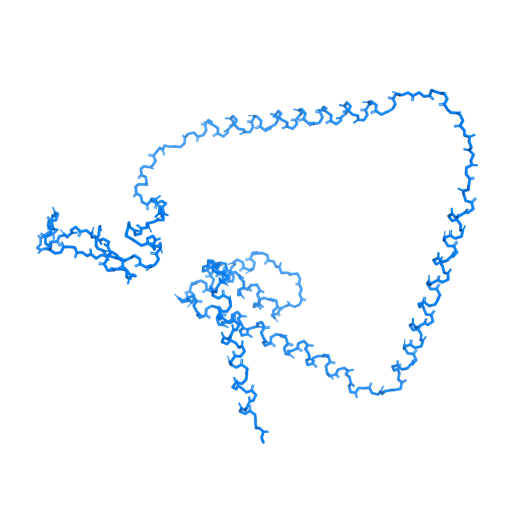YS A O 1
ATOM 737 N N . ASP A 1 88 ? 7.561 -9.842 27.380 1.00 46.22 88 ASP A N 1
ATOM 738 C CA . ASP A 1 88 ? 6.974 -9.305 28.619 1.00 46.22 88 ASP A CA 1
ATOM 739 C C . ASP A 1 88 ? 6.071 -10.339 29.329 1.00 46.22 88 ASP A C 1
ATOM 741 O O . ASP A 1 88 ? 6.071 -10.444 30.557 1.00 46.22 88 ASP A O 1
ATOM 745 N N . LEU A 1 89 ? 5.362 -11.181 28.566 1.00 45.12 89 LEU A N 1
ATOM 746 C CA . LEU A 1 89 ? 4.577 -12.316 29.081 1.00 45.12 89 LEU A CA 1
ATOM 747 C C . LEU A 1 89 ? 5.431 -13.504 29.563 1.00 45.12 89 LEU A C 1
ATOM 749 O O . LEU A 1 89 ? 4.946 -14.323 30.347 1.00 45.12 89 LEU A O 1
ATOM 753 N N . PHE A 1 90 ? 6.677 -13.621 29.098 1.00 39.41 90 PHE A N 1
ATOM 754 C CA . PHE A 1 90 ? 7.597 -14.694 29.484 1.00 39.41 90 PHE A CA 1
ATOM 755 C C . PHE A 1 90 ? 8.430 -14.309 30.716 1.00 39.41 90 PHE A C 1
ATOM 757 O O . PHE A 1 90 ? 8.603 -15.133 31.609 1.00 39.41 90 PHE A O 1
ATOM 764 N N . SER A 1 91 ? 8.830 -13.038 30.850 1.00 41.59 91 SER A N 1
ATOM 765 C CA . SER A 1 91 ? 9.523 -12.532 32.046 1.00 41.59 91 SER A CA 1
ATOM 766 C C . SER A 1 91 ? 8.646 -12.503 33.306 1.00 41.59 91 SER A C 1
ATOM 768 O O . SER A 1 91 ? 9.180 -12.545 34.409 1.00 41.59 91 SER A O 1
ATOM 770 N N . GLN A 1 92 ? 7.314 -12.505 33.176 1.00 44.22 92 GLN A N 1
ATOM 771 C CA . GLN A 1 92 ? 6.395 -12.630 34.321 1.00 44.22 92 GLN A CA 1
ATOM 772 C C . GLN A 1 92 ? 6.066 -14.085 34.712 1.00 44.22 92 GLN A C 1
ATOM 774 O O . GLN A 1 92 ? 5.351 -14.303 35.687 1.00 44.22 92 GLN A O 1
ATOM 779 N N . LYS A 1 93 ? 6.568 -15.099 33.988 1.00 42.06 93 LYS A N 1
ATOM 780 C CA . LYS A 1 93 ? 6.282 -16.521 34.278 1.00 42.06 93 LYS A CA 1
ATOM 781 C C . LYS A 1 93 ? 7.388 -17.271 35.020 1.00 42.06 93 LYS A C 1
ATOM 783 O O . LYS A 1 93 ? 7.197 -18.442 35.337 1.00 42.06 93 LYS A O 1
ATOM 788 N N . GLU A 1 94 ? 8.492 -16.614 35.370 1.00 44.34 94 GLU A N 1
ATOM 789 C CA . GLU A 1 94 ? 9.586 -17.239 36.135 1.00 44.34 94 GLU A CA 1
ATOM 790 C C . GLU A 1 94 ? 9.578 -16.906 37.639 1.00 44.34 94 GLU A C 1
ATOM 792 O O . GLU A 1 94 ? 10.474 -17.312 38.379 1.00 44.34 94 GLU A O 1
ATOM 797 N N . THR A 1 95 ? 8.531 -16.253 38.151 1.00 45.25 95 THR A N 1
ATOM 798 C CA . THR A 1 95 ? 8.341 -16.046 39.596 1.00 45.25 95 THR A CA 1
ATOM 799 C C . THR A 1 95 ? 7.326 -17.033 40.185 1.00 45.25 95 THR A C 1
ATOM 801 O O . THR A 1 95 ? 6.121 -16.836 40.104 1.00 45.25 95 THR A O 1
ATOM 804 N N . LYS A 1 96 ? 7.879 -18.093 40.794 1.00 43.47 96 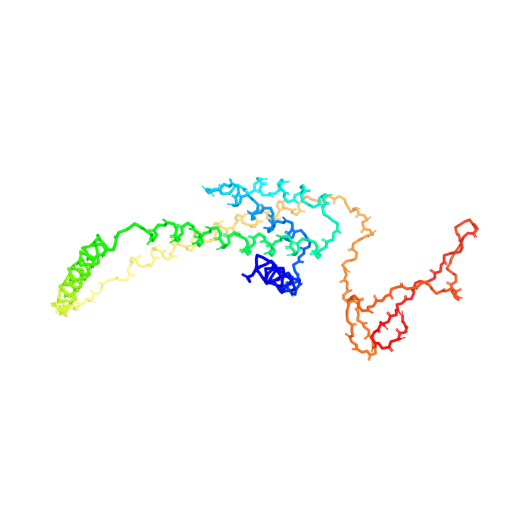LYS A N 1
ATOM 805 C CA . LYS A 1 96 ? 7.349 -18.998 41.842 1.00 43.47 96 LYS A CA 1
ATOM 806 C C . LYS A 1 96 ? 5.952 -19.652 41.629 1.00 43.47 96 LYS A C 1
ATOM 808 O O . LYS A 1 96 ? 4.924 -19.031 41.875 1.00 43.47 96 LYS A O 1
ATOM 813 N N . PRO A 1 97 ? 5.886 -20.973 41.350 1.00 49.72 97 PRO A N 1
ATOM 814 C CA . PRO A 1 97 ? 4.646 -21.729 41.091 1.00 49.72 97 PRO A CA 1
ATOM 815 C C . PRO A 1 97 ? 3.728 -22.004 42.308 1.00 49.72 97 PRO A C 1
ATOM 817 O O . PRO A 1 97 ? 2.854 -22.866 42.222 1.00 49.72 97 PRO A O 1
ATOM 820 N N . GLN A 1 98 ? 3.892 -21.311 43.440 1.00 49.72 98 GLN A N 1
ATOM 821 C CA . GLN A 1 98 ? 3.067 -21.530 44.642 1.00 49.72 98 GLN A CA 1
ATOM 822 C C . GLN A 1 98 ? 1.904 -20.5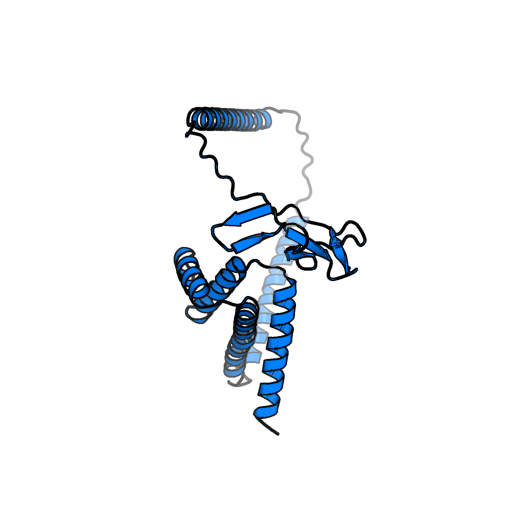31 44.778 1.00 49.72 98 GLN A C 1
ATOM 824 O O . GLN A 1 98 ? 0.809 -20.948 45.138 1.00 49.72 98 GLN A O 1
ATOM 829 N N . GLU A 1 99 ? 2.068 -19.269 44.373 1.00 51.31 99 GLU A N 1
ATOM 830 C CA . GLU A 1 99 ? 1.002 -18.248 44.481 1.00 51.31 99 GLU A CA 1
ATOM 831 C C . GLU A 1 99 ? -0.084 -18.400 43.394 1.00 51.31 99 GLU A C 1
ATOM 833 O O . GLU A 1 99 ? -1.233 -17.998 43.569 1.00 51.31 99 GLU A O 1
ATOM 838 N N . VAL A 1 100 ? 0.239 -19.063 42.277 1.00 53.75 100 VAL A N 1
ATOM 839 C CA . VAL A 1 100 ? -0.694 -19.273 41.154 1.00 53.75 100 VAL A CA 1
ATOM 840 C C . VAL A 1 100 ? -1.837 -20.232 41.520 1.00 53.75 100 VAL A C 1
ATOM 842 O O . VAL A 1 100 ? -2.928 -20.107 40.967 1.00 53.75 100 VAL A O 1
ATOM 845 N N . LYS A 1 101 ? -1.631 -21.160 42.468 1.00 59.47 101 LYS A N 1
ATOM 846 C CA . LYS A 1 101 ? -2.696 -22.070 42.927 1.00 59.47 101 LYS A CA 1
ATOM 847 C C . LYS A 1 101 ? -3.735 -21.346 43.775 1.00 59.47 101 LYS A C 1
ATOM 849 O O . LYS A 1 101 ? -4.922 -21.501 43.517 1.00 59.47 101 LYS A O 1
ATOM 854 N N . GLU A 1 102 ? -3.300 -20.496 44.699 1.00 58.72 102 GLU A N 1
ATOM 855 C CA . GLU A 1 102 ? -4.212 -19.732 45.558 1.00 58.72 102 GLU A CA 1
ATOM 856 C C . GLU A 1 102 ? -5.024 -18.711 44.751 1.00 58.72 102 GLU A C 1
ATOM 858 O O . GLU A 1 102 ? -6.225 -18.567 44.967 1.00 58.72 102 GLU A O 1
ATOM 863 N N . VAL A 1 103 ? -4.417 -18.066 43.747 1.00 60.19 103 VAL A N 1
ATOM 864 C CA . VAL A 1 103 ? -5.133 -17.137 42.852 1.00 60.19 103 VAL A CA 1
ATOM 865 C C . VAL A 1 103 ? -6.115 -17.872 41.929 1.00 60.19 103 VAL A C 1
ATOM 867 O O . VAL A 1 103 ? -7.183 -17.338 41.622 1.00 60.19 103 VAL A O 1
ATOM 870 N N . PHE A 1 104 ? -5.792 -19.095 41.493 1.00 60.44 104 PHE A N 1
ATOM 871 C CA . PHE A 1 104 ? -6.699 -19.915 40.682 1.00 60.44 104 PHE A CA 1
ATOM 872 C C . PHE A 1 104 ? -7.876 -20.448 41.508 1.00 60.44 104 PHE A C 1
ATOM 874 O O . PHE A 1 104 ? -9.018 -20.393 41.059 1.00 60.44 104 PHE A O 1
ATOM 881 N N . GLU A 1 105 ? -7.627 -20.881 42.743 1.00 69.12 105 GLU A N 1
ATOM 882 C CA . GLU A 1 105 ? -8.674 -21.299 43.678 1.00 69.12 105 GLU A CA 1
ATOM 883 C C . GLU A 1 105 ? -9.566 -20.124 44.100 1.00 69.12 105 GLU A C 1
ATOM 885 O O . GLU A 1 105 ? -10.787 -20.268 44.133 1.00 69.12 105 GLU A O 1
ATOM 890 N N . ALA A 1 106 ? -8.995 -18.938 44.333 1.00 71.88 106 ALA A N 1
ATOM 891 C CA . ALA A 1 106 ? -9.763 -17.726 44.614 1.00 71.88 106 ALA A CA 1
ATOM 892 C C . ALA A 1 106 ? -10.631 -17.297 43.417 1.00 71.88 106 ALA A C 1
ATOM 894 O O . ALA A 1 106 ? -11.787 -16.915 43.599 1.00 71.88 106 ALA A O 1
ATOM 895 N N . LYS A 1 107 ? -10.117 -17.411 42.183 1.00 70.00 107 LYS A N 1
ATOM 896 C CA . LYS A 1 107 ? -10.904 -17.147 40.966 1.00 70.00 107 LYS A CA 1
ATOM 897 C C . LYS A 1 107 ? -12.007 -18.176 40.727 1.00 70.00 107 LYS A C 1
ATOM 899 O O . LYS A 1 107 ? -13.079 -17.790 40.271 1.00 70.00 107 LYS A O 1
ATOM 904 N N . ASN A 1 108 ? -11.773 -19.448 41.042 1.00 72.50 108 ASN A N 1
ATOM 905 C CA . ASN A 1 108 ? -12.803 -20.479 40.919 1.00 72.50 108 ASN A CA 1
ATOM 906 C C . ASN A 1 108 ? -13.922 -20.287 41.946 1.00 72.50 108 ASN A C 1
ATOM 908 O O . ASN A 1 108 ? -15.086 -20.384 41.572 1.00 72.50 108 ASN A O 1
ATOM 912 N N . LYS A 1 109 ? -13.589 -19.904 43.186 1.00 75.75 109 LYS A N 1
ATOM 913 C CA . LYS A 1 109 ? -14.594 -19.518 44.190 1.00 75.75 109 LYS A CA 1
ATOM 914 C C . LYS A 1 109 ? -15.418 -18.308 43.740 1.00 75.75 109 LYS A C 1
ATOM 916 O O . LYS A 1 109 ? -16.635 -18.325 43.851 1.00 75.75 109 LYS A O 1
ATOM 921 N N . PHE A 1 110 ? -14.778 -17.303 43.137 1.00 75.69 110 PHE A N 1
ATOM 922 C CA . PHE A 1 110 ? -15.485 -16.138 42.590 1.00 75.69 110 PHE A CA 1
ATOM 923 C C . PHE A 1 110 ? -16.445 -16.499 41.441 1.00 75.69 110 PHE A C 1
ATOM 925 O O . PHE A 1 110 ? -17.536 -15.942 41.344 1.00 75.69 110 PHE A O 1
ATOM 932 N N . LEU A 1 111 ? -16.064 -17.443 40.574 1.00 72.50 111 LEU A N 1
ATOM 933 C CA . LEU A 1 111 ? -16.929 -17.951 39.503 1.00 72.50 111 LEU A CA 1
ATOM 934 C C . LEU A 1 111 ? -18.125 -18.751 40.047 1.00 72.50 111 LEU A C 1
ATOM 936 O O . LEU A 1 111 ? -19.226 -18.626 39.513 1.00 72.50 111 LEU A O 1
ATOM 940 N N . GLU A 1 112 ? -17.935 -19.534 41.112 1.00 75.12 112 GLU A N 1
ATOM 941 C CA . GLU A 1 112 ? -19.018 -20.249 41.807 1.00 75.12 112 GLU A CA 1
ATOM 942 C C . GLU A 1 112 ? -20.006 -19.291 42.494 1.00 75.12 112 GLU A C 1
ATOM 944 O O . GLU A 1 112 ? -21.225 -19.464 42.375 1.00 75.12 112 GLU A O 1
ATOM 949 N N . ASP A 1 113 ? -19.504 -18.232 43.132 1.00 77.06 113 ASP A N 1
ATOM 950 C CA . ASP A 1 113 ? -20.332 -17.190 43.752 1.00 77.06 113 ASP A CA 1
ATOM 951 C C . ASP A 1 113 ? -21.120 -16.387 42.701 1.00 77.06 113 ASP A C 1
ATOM 953 O O . ASP A 1 113 ? -22.290 -16.055 42.895 1.00 77.06 113 ASP A O 1
ATOM 957 N N . GLN A 1 114 ? -20.525 -16.120 41.536 1.00 71.88 114 GLN A N 1
ATOM 958 C CA . GLN A 1 114 ? -21.229 -15.449 40.442 1.00 71.88 114 GLN A CA 1
ATOM 959 C C . GLN A 1 114 ? -22.308 -16.352 39.818 1.00 71.88 114 GLN A C 1
ATOM 961 O O . GLN A 1 114 ? -23.392 -15.881 39.473 1.00 71.88 114 GLN A O 1
ATOM 966 N N . ALA A 1 115 ? -22.052 -17.659 39.710 1.00 74.56 115 ALA A N 1
ATOM 967 C CA . ALA A 1 115 ? -23.018 -18.625 39.189 1.00 74.56 115 ALA A CA 1
ATOM 968 C C . ALA A 1 115 ? -24.227 -18.822 40.122 1.00 74.56 115 ALA A C 1
ATOM 970 O O . ALA A 1 115 ? -25.345 -19.020 39.642 1.00 74.56 115 ALA A O 1
ATOM 971 N N . SER A 1 116 ? -24.030 -18.749 41.442 1.00 74.81 116 SER A N 1
ATOM 972 C CA . SER A 1 116 ? -25.132 -18.809 42.410 1.00 74.81 116 SER A CA 1
ATOM 973 C C . SER A 1 116 ? -25.992 -17.539 42.390 1.00 74.81 116 SER A C 1
ATOM 975 O O . SER A 1 116 ? -27.217 -17.655 42.398 1.00 74.81 116 SER A O 1
ATOM 977 N N . GLN A 1 117 ? -25.395 -16.352 42.214 1.00 76.19 117 GLN A N 1
ATOM 978 C CA . GLN A 1 117 ? -26.154 -15.109 41.989 1.00 76.19 117 GLN A CA 1
ATOM 979 C C . GLN A 1 117 ? -27.010 -15.145 40.714 1.00 76.19 117 GLN A C 1
ATOM 981 O O . GLN A 1 117 ? -28.144 -14.664 40.723 1.00 76.19 117 GLN A O 1
ATOM 986 N N . PHE A 1 118 ? -26.500 -15.726 39.622 1.00 67.50 118 PHE A N 1
ATOM 987 C CA . PHE A 1 118 ? -27.272 -15.868 38.382 1.00 67.50 118 PHE A CA 1
ATOM 988 C C . PHE A 1 118 ? -28.465 -16.816 38.544 1.00 67.50 118 PHE A C 1
ATOM 990 O O . PHE A 1 118 ? -29.554 -16.490 38.079 1.00 67.50 118 PHE A O 1
ATOM 997 N N . LYS A 1 119 ? -28.296 -17.937 39.258 1.00 75.31 119 LYS A N 1
ATOM 998 C CA . LYS A 1 119 ? -29.406 -18.859 39.558 1.00 75.31 119 LYS A CA 1
ATOM 999 C C . LYS A 1 119 ? -30.500 -18.197 40.395 1.00 75.31 119 LYS A C 1
ATOM 1001 O O . LYS A 1 119 ? -31.677 -18.397 40.122 1.00 75.31 119 LYS A O 1
ATOM 1006 N N . GLU A 1 120 ? -30.121 -17.359 41.358 1.00 70.19 120 GLU A N 1
ATOM 1007 C CA . GLU A 1 120 ? -31.076 -16.636 42.204 1.00 70.19 120 GLU A CA 1
ATOM 1008 C C . GLU A 1 120 ? -31.839 -15.540 41.431 1.00 70.19 120 GLU A C 1
ATOM 1010 O O . GLU A 1 120 ? -33.006 -15.270 41.715 1.00 70.19 120 GLU A O 1
ATOM 1015 N N . GLN A 1 121 ? -31.212 -14.908 40.428 1.00 67.06 121 GLN A N 1
ATOM 1016 C CA . GLN A 1 121 ? -31.903 -13.991 39.510 1.00 67.06 121 GLN A CA 1
ATOM 1017 C C . GLN A 1 121 ? -32.861 -14.720 38.560 1.00 67.06 121 GLN A C 1
ATOM 1019 O O . GLN A 1 121 ? -33.932 -14.195 38.262 1.00 67.06 121 GLN A O 1
ATOM 1024 N N . GLU A 1 122 ? -32.499 -15.918 38.101 1.00 68.31 122 GLU A N 1
ATOM 1025 C CA . GLU A 1 122 ? -33.335 -16.733 37.215 1.00 68.31 122 GLU A CA 1
ATOM 1026 C C . GLU A 1 122 ? -34.582 -17.266 37.946 1.00 68.31 122 GLU A C 1
ATOM 1028 O O . GLU A 1 122 ? -35.691 -17.220 37.410 1.00 68.31 122 GLU A O 1
ATOM 1033 N N . GLU A 1 123 ? -34.429 -17.663 39.213 1.00 65.44 123 GLU A N 1
ATOM 1034 C CA . GLU A 1 123 ? -35.533 -18.091 40.080 1.00 65.44 123 GLU A CA 1
ATOM 1035 C C . GLU A 1 123 ? -36.495 -16.927 40.383 1.00 65.44 123 GLU A C 1
ATOM 1037 O O . GLU A 1 123 ? -37.709 -17.072 40.207 1.00 65.44 123 GLU A O 1
ATOM 1042 N N . LYS A 1 124 ? -35.962 -15.725 40.667 1.00 65.31 124 LYS A N 1
ATOM 1043 C CA . LYS A 1 124 ? -36.748 -14.481 40.811 1.00 65.31 124 LYS A CA 1
ATOM 1044 C C . LYS A 1 124 ? -37.468 -14.064 39.520 1.00 65.31 124 LYS A C 1
ATOM 1046 O O . LYS A 1 124 ? -38.522 -13.435 39.595 1.00 65.31 124 LYS A O 1
ATOM 1051 N N . LEU A 1 125 ? -36.943 -14.417 38.342 1.00 55.06 125 LEU A N 1
ATOM 1052 C CA . LEU A 1 125 ? -37.633 -14.203 37.062 1.00 55.06 125 LEU A CA 1
ATOM 1053 C C . LEU A 1 125 ? -38.781 -15.209 36.858 1.00 55.06 125 LEU A C 1
ATOM 1055 O O . LEU A 1 125 ? -39.812 -14.861 36.279 1.00 55.06 125 LEU A O 1
ATOM 1059 N N . SER A 1 126 ? -38.630 -16.437 37.362 1.00 57.19 126 SER A N 1
ATOM 1060 C CA . SER A 1 126 ? -39.594 -17.531 37.182 1.00 57.19 126 SER A CA 1
ATOM 1061 C C . SER A 1 126 ? -40.823 -17.473 38.106 1.00 57.19 126 SER A C 1
ATOM 1063 O O . SER A 1 126 ? -41.870 -18.023 37.757 1.00 57.19 126 SER A O 1
ATOM 1065 N N . GLU A 1 127 ? -40.744 -16.756 39.234 1.00 49.38 127 GLU A N 1
ATOM 1066 C CA . GLU A 1 127 ? -41.885 -16.526 40.140 1.00 49.38 127 GLU A CA 1
ATOM 1067 C C . GLU A 1 127 ? -42.811 -15.378 39.697 1.00 49.38 127 GLU A C 1
ATOM 1069 O O . GLU A 1 127 ? -43.916 -15.232 40.219 1.00 49.38 127 GLU A O 1
ATOM 1074 N N . SER A 1 128 ? -42.443 -14.611 38.665 1.00 48.94 128 SER A N 1
ATOM 1075 C CA . SER A 1 128 ? -43.318 -13.594 38.064 1.00 48.94 128 SER A CA 1
ATOM 1076 C C . SER A 1 128 ? -44.272 -14.189 37.011 1.00 48.94 128 SER A C 1
ATOM 1078 O O . SER A 1 128 ? -44.250 -13.849 35.830 1.00 48.94 128 SER A O 1
ATOM 1080 N N . LYS A 1 129 ? -45.153 -15.106 37.436 1.00 46.75 129 LYS A N 1
ATOM 1081 C CA . LYS A 1 129 ? -46.341 -15.485 36.651 1.00 46.75 129 LYS A CA 1
ATOM 1082 C C . LYS A 1 129 ? -47.441 -14.425 36.801 1.00 46.75 129 LYS A C 1
ATOM 1084 O O . LYS A 1 129 ? -47.780 -14.033 37.910 1.00 46.75 129 LYS A O 1
ATOM 1089 N N . LEU A 1 130 ? -47.968 -14.017 35.642 1.00 46.34 130 LEU A N 1
ATOM 1090 C CA . LEU A 1 130 ? -49.163 -13.210 35.351 1.00 46.34 130 LEU A CA 1
ATOM 1091 C C . LEU A 1 130 ? -50.067 -12.806 36.532 1.00 46.34 130 LEU A C 1
ATOM 1093 O O . LEU A 1 130 ? -50.641 -13.670 37.194 1.00 46.34 130 LEU A O 1
ATOM 1097 N N . PRO A 1 131 ? -50.492 -11.534 36.542 1.00 36.31 131 PRO A N 1
ATOM 1098 C CA . PRO A 1 131 ? -51.904 -11.210 36.589 1.00 36.31 131 PRO A CA 1
ATOM 1099 C C . PRO A 1 131 ? -52.426 -11.007 35.156 1.00 36.31 131 PRO A C 1
ATOM 1101 O O . PRO A 1 131 ? -51.962 -10.138 34.417 1.00 36.31 131 PRO A O 1
ATOM 1104 N N . GLU A 1 132 ? -53.416 -11.812 34.760 1.00 49.31 132 GLU A N 1
ATOM 1105 C CA . GLU A 1 132 ? -54.372 -11.423 33.723 1.00 49.31 132 GLU A CA 1
ATOM 1106 C C . GLU A 1 132 ? -55.008 -10.094 34.149 1.00 49.31 132 GLU A C 1
ATOM 1108 O O . GLU A 1 132 ? -55.859 -10.053 35.036 1.00 49.31 132 GLU A O 1
ATOM 1113 N N . ILE A 1 133 ? -54.593 -8.993 33.528 1.00 36.22 133 ILE A N 1
ATOM 1114 C CA . ILE A 1 133 ? -55.275 -7.708 33.654 1.00 36.22 133 ILE A CA 1
ATOM 1115 C C . ILE A 1 133 ? -55.860 -7.386 32.285 1.00 36.22 133 ILE A C 1
ATOM 1117 O O . ILE A 1 133 ? -55.156 -7.021 31.345 1.00 36.22 133 ILE A O 1
ATOM 1121 N N . ARG A 1 134 ? -57.185 -7.541 32.189 1.00 50.66 134 ARG A N 1
ATOM 1122 C CA . ARG A 1 134 ? -58.015 -6.882 31.179 1.00 50.66 134 ARG A CA 1
ATOM 1123 C C . ARG A 1 134 ? -57.726 -5.382 31.234 1.00 50.66 134 ARG A C 1
ATOM 1125 O O . ARG A 1 134 ? -58.055 -4.748 32.233 1.00 50.66 134 ARG A O 1
ATOM 1132 N N . VAL A 1 135 ? -57.164 -4.817 30.170 1.00 38.75 135 VAL A N 1
ATOM 1133 C CA . VAL A 1 135 ? -57.122 -3.362 29.980 1.00 38.75 135 VAL A CA 1
ATOM 1134 C C . VAL A 1 135 ? -57.916 -3.018 28.731 1.00 38.75 135 VAL A C 1
ATOM 1136 O O . VAL A 1 135 ? -57.442 -3.098 27.601 1.00 38.75 135 VAL A O 1
ATOM 1139 N N . GLU A 1 136 ? -59.166 -2.642 28.971 1.00 43.97 136 GLU A N 1
ATOM 1140 C CA . GLU A 1 136 ? -59.879 -1.701 28.123 1.00 43.97 136 GLU A CA 1
ATOM 1141 C C . GLU A 1 136 ? -59.220 -0.313 28.286 1.00 43.97 136 GLU A C 1
ATOM 1143 O O . GLU A 1 136 ? -59.042 0.146 29.411 1.00 43.97 136 GLU A O 1
ATOM 1148 N N . THR A 1 137 ? -58.935 0.377 27.167 1.00 44.19 137 THR A N 1
ATOM 1149 C CA . THR A 1 137 ? -58.581 1.824 27.042 1.00 44.19 137 THR A CA 1
ATOM 1150 C C . THR A 1 137 ? -57.172 2.239 27.556 1.00 44.19 137 THR A C 1
ATOM 1152 O O . THR A 1 137 ? -56.756 1.800 28.613 1.00 44.19 137 THR A O 1
ATOM 1155 N N . LYS A 1 138 ? -56.320 3.064 26.909 1.00 42.25 138 LYS A N 1
ATOM 1156 C CA . LYS A 1 138 ? -56.469 4.166 25.930 1.00 42.25 138 LYS A CA 1
ATOM 1157 C C . LYS A 1 138 ? -55.227 4.298 24.996 1.00 42.25 138 LYS A C 1
ATOM 1159 O O . LYS A 1 138 ? -54.104 4.228 25.481 1.00 42.25 138 LYS A O 1
ATOM 1164 N N . PRO A 1 139 ? -55.401 4.590 23.690 1.00 44.19 139 PRO A N 1
ATOM 1165 C CA . PRO A 1 139 ? -54.330 4.739 22.686 1.00 44.19 139 PRO A CA 1
ATOM 1166 C C . PRO A 1 139 ? -53.858 6.198 22.444 1.00 44.19 139 PRO A C 1
ATOM 1168 O O . PRO A 1 139 ? -53.820 6.643 21.295 1.00 44.19 139 PRO A O 1
ATOM 1171 N N . GLN A 1 140 ? -53.539 6.976 23.488 1.00 46.88 140 GLN A N 1
ATOM 1172 C CA . GLN A 1 140 ? -53.237 8.418 23.332 1.00 46.88 140 GLN A CA 1
ATOM 1173 C C . GLN A 1 140 ? -51.755 8.820 23.468 1.00 46.88 140 GLN A C 1
ATOM 1175 O O . GLN A 1 140 ? -51.330 9.694 22.725 1.00 46.88 140 GLN A O 1
ATOM 1180 N N . GLU A 1 141 ? -50.934 8.154 24.282 1.00 46.53 141 GLU A N 1
ATOM 1181 C CA . GLU A 1 141 ? -49.548 8.618 24.528 1.00 46.53 141 GLU A CA 1
ATOM 1182 C C . GLU A 1 141 ? -48.549 8.213 23.425 1.00 46.53 141 GLU A C 1
ATOM 1184 O O . GLU A 1 141 ? -47.592 8.925 23.144 1.00 46.53 141 GLU A O 1
ATOM 1189 N N . VAL A 1 142 ? -48.819 7.130 22.687 1.00 48.59 142 VAL A N 1
ATOM 1190 C CA . VAL A 1 142 ? -47.939 6.661 21.593 1.00 48.59 142 VAL A CA 1
ATOM 1191 C C . VAL A 1 142 ? -48.040 7.545 20.333 1.00 48.59 142 VAL A C 1
ATOM 1193 O O . VAL A 1 142 ? -47.185 7.477 19.452 1.00 48.59 142 VAL A O 1
ATOM 1196 N N . LYS A 1 143 ? -49.071 8.398 20.226 1.00 54.06 143 LYS A N 1
ATOM 1197 C CA . LYS A 1 143 ? -49.234 9.327 19.092 1.00 54.06 143 LYS A CA 1
ATOM 1198 C C . LYS A 1 143 ? -48.413 10.603 19.252 1.00 54.06 143 LYS A C 1
ATOM 1200 O O . LYS A 1 143 ? -47.870 11.084 18.261 1.00 54.06 143 LYS A O 1
ATOM 1205 N N . GLU A 1 144 ? -48.279 11.112 20.474 1.00 56.88 144 GLU A N 1
ATOM 1206 C CA . GLU A 1 144 ? -47.555 12.362 20.733 1.00 56.88 144 GLU A CA 1
ATOM 1207 C C . GLU A 1 144 ? -46.047 12.202 20.478 1.00 56.88 144 GLU A C 1
ATOM 1209 O O . GLU A 1 144 ? -45.439 13.051 19.824 1.00 56.88 144 GLU A O 1
ATOM 1214 N N . ASP A 1 145 ? -45.464 11.055 20.846 1.00 53.66 145 ASP A N 1
ATOM 1215 C CA . ASP A 1 145 ? -44.057 10.744 20.552 1.00 53.66 145 ASP A CA 1
ATOM 1216 C C . ASP A 1 145 ? -43.776 10.528 19.052 1.00 53.66 145 ASP A C 1
ATOM 1218 O O . ASP A 1 145 ? -42.662 10.776 18.575 1.00 53.66 145 ASP A O 1
ATOM 1222 N N . PHE A 1 146 ? -44.773 10.077 18.280 1.00 56.12 146 PHE A N 1
ATOM 1223 C CA . PHE A 1 146 ? -44.641 9.899 16.829 1.00 56.12 146 PHE A CA 1
ATOM 1224 C C . PHE A 1 146 ? -44.770 11.236 16.083 1.00 56.12 146 PHE A C 1
ATOM 1226 O O . PHE A 1 146 ? -44.018 11.501 15.144 1.00 56.12 146 PHE A O 1
ATOM 1233 N N . GLU A 1 147 ? -45.667 12.120 16.532 1.00 64.12 147 GLU A N 1
ATOM 1234 C CA . GLU A 1 147 ? -45.796 13.475 15.984 1.00 64.12 147 GLU A CA 1
ATOM 1235 C C . GLU A 1 147 ? -44.583 14.357 16.313 1.00 64.12 147 GLU A C 1
ATOM 1237 O O . GLU A 1 147 ? -44.134 15.116 15.451 1.00 64.12 147 GLU A O 1
ATOM 1242 N N . ALA A 1 148 ? -43.992 14.222 17.505 1.00 68.19 148 ALA A N 1
ATOM 1243 C CA . ALA A 1 148 ? -42.780 14.954 17.877 1.00 68.19 148 ALA A CA 1
ATOM 1244 C C . ALA A 1 148 ? -41.568 14.568 17.006 1.00 68.19 148 ALA A C 1
ATOM 1246 O O . ALA A 1 148 ? -40.823 15.438 16.551 1.00 68.19 148 ALA A O 1
ATOM 1247 N N . LYS A 1 149 ? -41.395 13.273 16.703 1.00 69.44 149 LYS A N 1
ATOM 1248 C CA . LYS A 1 149 ? -40.308 12.791 15.830 1.00 69.44 149 LYS A CA 1
ATOM 1249 C C . LYS A 1 149 ? -40.489 13.192 14.364 1.00 69.44 149 LYS A C 1
ATOM 1251 O O . LYS A 1 149 ? -39.497 13.482 13.698 1.00 69.44 149 LYS A O 1
ATOM 1256 N N . ASN A 1 150 ? -41.727 13.258 13.872 1.00 70.62 150 ASN A N 1
ATOM 1257 C CA . ASN A 1 150 ? -42.002 13.715 12.507 1.00 70.62 150 ASN A CA 1
ATOM 1258 C C . ASN A 1 150 ? -41.717 15.213 12.325 1.00 70.62 150 ASN A C 1
ATOM 1260 O O . ASN A 1 150 ? -41.123 15.587 11.317 1.00 70.62 150 ASN A O 1
ATOM 1264 N N . LYS A 1 151 ? -42.036 16.054 13.319 1.00 75.19 151 LYS A N 1
ATOM 1265 C CA . LYS A 1 151 ? -41.691 17.489 13.281 1.00 75.19 151 LYS A CA 1
ATOM 1266 C C . LYS A 1 151 ? -40.177 17.729 13.271 1.00 75.19 151 LYS A C 1
ATOM 1268 O O . LYS A 1 151 ? -39.698 18.576 12.525 1.00 75.19 151 LYS A O 1
ATOM 1273 N N . PHE A 1 152 ? -39.415 16.934 14.025 1.00 74.19 152 PHE A N 1
ATOM 1274 C CA . PHE A 1 152 ? -37.949 17.019 14.032 1.00 74.19 152 PHE A CA 1
ATOM 1275 C C . PHE A 1 152 ? -37.315 16.640 12.679 1.00 74.19 152 PHE A C 1
ATOM 1277 O O . PHE A 1 152 ? -36.346 17.261 12.242 1.00 74.19 152 PHE A O 1
ATOM 1284 N N . LEU A 1 153 ? -37.870 15.637 11.988 1.00 70.19 153 LEU A N 1
ATOM 1285 C CA . LEU A 1 153 ? -37.421 15.245 10.645 1.00 70.19 153 LEU A CA 1
ATOM 1286 C C . LEU A 1 153 ? -37.697 16.333 9.598 1.00 70.19 153 LEU A C 1
ATOM 1288 O O . LEU A 1 153 ? -36.871 16.559 8.712 1.00 70.19 153 LEU A O 1
ATOM 1292 N N . GLU A 1 154 ? -38.832 17.020 9.710 1.00 74.88 154 GLU A N 1
ATOM 1293 C CA . GLU A 1 154 ? -39.225 18.093 8.793 1.00 74.88 154 GLU A CA 1
ATOM 1294 C C . GLU A 1 154 ? -38.342 19.347 8.967 1.00 74.88 154 GLU A C 1
ATOM 1296 O O . GLU A 1 154 ? -37.906 19.952 7.982 1.00 74.88 154 GLU A O 1
ATOM 1301 N N . GLU A 1 155 ? -37.957 19.676 10.205 1.00 77.50 155 GLU A N 1
ATOM 1302 C CA . GLU A 1 155 ? -36.980 20.736 10.497 1.00 77.50 155 GLU A CA 1
ATOM 1303 C C . GLU A 1 155 ? -35.580 20.418 9.950 1.00 77.50 155 GLU A C 1
ATOM 1305 O O . GLU A 1 155 ? -34.949 21.288 9.343 1.00 77.50 155 GLU A O 1
ATOM 1310 N N . GLN A 1 156 ? -35.098 19.176 10.085 1.00 72.50 156 GLN A N 1
ATOM 1311 C CA . GLN A 1 156 ? -33.810 18.788 9.494 1.00 72.50 156 GLN A CA 1
ATOM 1312 C C . GLN A 1 156 ? -33.825 18.876 7.964 1.00 72.50 156 GLN A C 1
ATOM 1314 O O . GLN A 1 156 ? -32.878 19.397 7.373 1.00 72.50 156 GLN A O 1
ATOM 1319 N N . ALA A 1 157 ? -34.898 18.421 7.310 1.00 74.38 157 ALA A N 1
ATOM 1320 C CA . ALA A 1 157 ? -35.022 18.497 5.853 1.00 74.38 157 ALA A CA 1
ATOM 1321 C C . ALA A 1 157 ? -35.006 19.950 5.342 1.00 74.38 157 ALA A C 1
ATOM 1323 O O . ALA A 1 157 ? -34.430 20.238 4.292 1.00 74.38 157 ALA A O 1
ATOM 1324 N N . SER A 1 158 ? -35.587 20.870 6.114 1.00 75.25 158 SER A N 1
ATOM 1325 C CA . SER A 1 158 ? -35.599 22.305 5.814 1.00 75.25 158 SER A CA 1
ATOM 1326 C C . SER A 1 158 ? -34.192 22.911 5.878 1.00 75.25 158 SER A C 1
ATOM 1328 O O . SER A 1 158 ? -33.793 23.646 4.975 1.00 75.25 158 SER A O 1
ATOM 1330 N N . GLN A 1 159 ? -33.408 22.542 6.898 1.00 75.56 159 GLN A N 1
ATOM 1331 C CA . GLN A 1 159 ? -32.023 23.003 7.047 1.00 75.56 159 GLN A CA 1
ATOM 1332 C C . GLN A 1 159 ? -31.104 22.486 5.933 1.00 75.56 159 GLN A C 1
ATOM 1334 O O . GLN A 1 159 ? -30.262 23.237 5.440 1.00 75.56 159 GLN A O 1
ATOM 1339 N N . PHE A 1 160 ? -31.275 21.233 5.497 1.00 66.12 160 PHE A N 1
ATOM 1340 C CA . PHE A 1 160 ? -30.501 20.684 4.378 1.00 66.12 160 PHE A CA 1
ATOM 1341 C C . PHE A 1 160 ? -30.795 21.408 3.063 1.00 66.12 160 PHE A C 1
ATOM 1343 O O . PHE A 1 160 ? -29.869 21.737 2.323 1.00 66.12 160 PHE A O 1
ATOM 1350 N N . LYS A 1 161 ? -32.067 21.722 2.801 1.00 74.38 161 LYS A N 1
ATOM 1351 C CA . LYS A 1 161 ? -32.479 22.424 1.581 1.00 74.38 161 LYS A CA 1
ATOM 1352 C C . LYS A 1 161 ? -31.892 23.837 1.503 1.00 74.38 161 LYS A C 1
ATOM 1354 O O . LYS A 1 161 ? -31.431 24.259 0.447 1.00 74.38 161 LYS A O 1
ATOM 1359 N N . GLU A 1 162 ? -31.831 24.533 2.637 1.00 73.12 162 GLU A N 1
ATOM 1360 C CA . GLU A 1 162 ? -31.234 25.870 2.735 1.00 73.12 162 GLU A CA 1
ATOM 1361 C C . GLU A 1 162 ? -29.696 25.843 2.593 1.00 73.12 162 GLU A C 1
ATOM 1363 O O . GLU A 1 162 ? -29.100 26.776 2.052 1.00 73.12 162 GLU A O 1
ATOM 1368 N N . GLN A 1 163 ? -29.029 24.774 3.048 1.00 69.75 163 GLN A N 1
ATOM 1369 C CA . GLN A 1 163 ? -27.587 24.582 2.842 1.00 69.75 163 GLN A CA 1
ATOM 1370 C C . GLN A 1 163 ? -27.237 24.250 1.384 1.00 69.75 163 GLN A C 1
ATOM 1372 O O . GLN A 1 163 ? -26.228 24.747 0.881 1.00 69.75 163 GLN A O 1
ATOM 1377 N N . GLU A 1 164 ? -28.061 23.458 0.691 1.00 66.56 164 GLU A N 1
ATOM 1378 C CA . GLU A 1 164 ? -27.882 23.174 -0.740 1.00 66.56 164 GLU A CA 1
ATOM 1379 C C . GLU A 1 164 ? -28.058 24.431 -1.601 1.00 66.56 164 GLU A C 1
ATOM 1381 O O . GLU A 1 164 ? -27.254 24.683 -2.502 1.00 66.56 164 GLU A O 1
ATOM 1386 N N . GLU A 1 165 ? -29.056 25.264 -1.295 1.00 69.25 165 GLU A N 1
ATOM 1387 C CA . GLU A 1 165 ? -29.308 26.509 -2.027 1.00 69.25 165 GLU A CA 1
ATOM 1388 C C . GLU A 1 165 ? -28.145 27.505 -1.853 1.00 69.25 165 GLU A C 1
ATOM 1390 O O . GLU A 1 165 ? -27.642 28.047 -2.842 1.00 69.25 165 GLU A O 1
ATOM 1395 N N . LYS A 1 166 ? -27.597 27.621 -0.632 1.00 68.12 166 LYS A N 1
ATOM 1396 C CA . LYS A 1 166 ? -26.388 28.420 -0.336 1.00 68.12 166 LYS A CA 1
ATOM 1397 C C . LYS A 1 166 ? -25.121 27.891 -1.018 1.00 68.12 166 LYS A C 1
ATOM 1399 O O . LYS A 1 166 ? -24.221 28.678 -1.311 1.00 68.12 166 LYS A O 1
ATOM 1404 N N . LEU A 1 167 ? -25.029 26.588 -1.301 1.00 54.66 167 LEU A N 1
ATOM 1405 C CA . LEU A 1 167 ? -23.921 26.026 -2.083 1.00 54.66 167 LEU A CA 1
ATOM 1406 C C . LEU A 1 167 ? -24.034 26.387 -3.574 1.00 54.66 167 LEU A C 1
ATOM 1408 O O . LEU A 1 167 ? -23.014 26.592 -4.237 1.00 54.66 167 LEU A O 1
ATOM 1412 N N . SER A 1 168 ? -25.260 26.492 -4.094 1.00 55.16 168 SER A N 1
ATOM 1413 C CA . SER A 1 168 ? -25.531 26.705 -5.520 1.00 55.16 168 SER A CA 1
ATOM 1414 C C . SER A 1 168 ? -25.262 28.137 -6.016 1.00 55.16 168 SER A C 1
ATOM 1416 O O . SER A 1 168 ? -24.945 28.325 -7.194 1.00 55.16 168 SER A O 1
ATOM 1418 N N . GLU A 1 169 ? -25.295 29.141 -5.131 1.00 58.44 169 GLU A N 1
ATOM 1419 C CA . GLU A 1 169 ? -24.978 30.543 -5.465 1.00 58.44 169 GLU A CA 1
ATOM 1420 C C . GLU A 1 169 ? -23.469 30.840 -5.525 1.00 58.44 169 GLU A C 1
ATOM 1422 O O . GLU A 1 169 ? -23.048 31.849 -6.094 1.00 58.44 169 GLU A O 1
ATOM 1427 N N . SER A 1 170 ? -22.619 29.933 -5.035 1.00 48.38 170 SER A N 1
ATOM 1428 C CA . SER A 1 170 ? -21.159 30.081 -5.082 1.00 48.38 170 SER A CA 1
ATOM 1429 C C . SER A 1 170 ? -20.542 29.554 -6.392 1.00 48.38 170 SER A C 1
ATOM 1431 O O . SER A 1 170 ? -19.665 28.693 -6.401 1.00 48.38 170 SER A O 1
ATOM 1433 N N . LYS A 1 171 ? -20.968 30.085 -7.547 1.00 48.28 171 LYS A N 1
ATOM 1434 C CA . LYS A 1 171 ? -20.287 29.815 -8.831 1.00 48.28 171 LYS A CA 1
ATOM 1435 C C . LYS A 1 171 ? -18.914 30.492 -8.866 1.00 48.28 171 LYS A C 1
ATOM 1437 O O . LYS A 1 171 ? -18.794 31.682 -9.148 1.00 48.28 171 LYS A O 1
ATOM 1442 N N . THR A 1 172 ? -17.865 29.713 -8.623 1.00 47.22 172 THR A N 1
ATOM 1443 C CA . THR A 1 172 ? -16.480 30.071 -8.968 1.00 47.22 172 THR A CA 1
ATOM 1444 C C . THR A 1 172 ? -16.250 29.799 -10.468 1.00 47.22 172 THR A C 1
ATOM 1446 O O . THR A 1 172 ? -16.793 28.825 -10.992 1.00 47.22 172 THR A O 1
ATOM 1449 N N . PRO A 1 173 ? -15.500 30.653 -11.191 1.00 46.00 173 PRO A N 1
ATOM 1450 C CA . PRO A 1 173 ? -15.307 30.539 -12.638 1.00 46.00 173 PRO A CA 1
ATOM 1451 C C . PRO A 1 173 ? -14.665 29.212 -13.065 1.00 46.00 173 PRO A C 1
ATOM 1453 O O . PRO A 1 173 ? -13.764 28.698 -12.403 1.00 46.00 173 PRO A O 1
ATOM 1456 N N . GLU A 1 174 ? -15.116 28.701 -14.215 1.00 47.97 174 GLU A N 1
ATOM 1457 C CA . GLU A 1 174 ? -14.578 27.525 -14.902 1.00 47.97 174 GLU A CA 1
ATOM 1458 C C . GLU A 1 174 ? -13.075 27.681 -15.174 1.00 47.97 174 GLU A C 1
ATOM 1460 O O . GLU A 1 174 ? -12.644 28.329 -16.130 1.00 47.97 174 GLU A O 1
ATOM 1465 N N . ILE A 1 175 ? -12.250 27.041 -14.349 1.00 42.38 175 ILE A N 1
ATOM 1466 C CA . ILE A 1 175 ? -10.865 26.759 -14.705 1.00 42.38 175 ILE A CA 1
ATOM 1467 C C . ILE A 1 175 ? -10.904 25.529 -15.612 1.00 42.38 175 ILE A C 1
ATOM 1469 O O . ILE A 1 175 ? -11.197 24.422 -15.159 1.00 42.38 175 ILE A O 1
ATOM 1473 N N . LYS A 1 176 ? -10.597 25.721 -16.901 1.00 47.12 176 LYS A N 1
ATOM 1474 C CA . LYS A 1 176 ? -10.234 24.638 -17.826 1.00 47.12 176 LYS A CA 1
ATOM 1475 C C . LYS A 1 176 ? -9.025 23.892 -17.260 1.00 47.12 176 LYS A C 1
ATOM 1477 O O . LYS A 1 176 ? -7.883 24.270 -17.501 1.00 47.12 176 LYS A O 1
ATOM 1482 N N . LEU A 1 177 ? -9.284 22.839 -16.495 1.00 43.09 177 LEU A N 1
ATOM 1483 C CA . LEU A 1 177 ? -8.276 21.903 -16.018 1.00 43.09 177 LEU A CA 1
ATOM 1484 C C . LEU A 1 177 ? -8.306 20.656 -16.914 1.00 43.09 177 LEU A C 1
ATOM 1486 O O . LEU A 1 177 ? -8.744 19.576 -16.520 1.00 43.09 177 LEU A O 1
ATOM 1490 N N . GLU A 1 178 ? -7.844 20.823 -18.155 1.00 46.66 178 GLU A N 1
ATOM 1491 C CA . GLU A 1 178 ? -7.402 19.709 -18.998 1.00 46.66 178 GLU A CA 1
ATOM 1492 C C . GLU A 1 178 ? -6.188 19.054 -18.321 1.00 46.66 178 GLU A C 1
ATOM 1494 O O . GLU A 1 178 ? -5.055 19.507 -18.464 1.00 46.66 178 GLU A O 1
ATOM 1499 N N . GLY A 1 179 ? -6.409 18.014 -17.517 1.00 43.53 179 GLY A N 1
ATOM 1500 C CA . GLY A 1 179 ? -5.286 17.337 -16.862 1.00 43.53 179 GLY A CA 1
ATOM 1501 C C . GLY A 1 179 ? -5.611 16.175 -15.937 1.00 43.53 179 GLY A C 1
ATOM 1502 O O . GLY A 1 179 ? -4.698 15.448 -15.555 1.00 43.53 179 GLY A O 1
ATOM 1503 N N . LEU A 1 180 ? -6.879 15.946 -15.596 1.00 38.28 180 LEU A N 1
ATOM 1504 C CA . LEU A 1 180 ? -7.288 14.797 -14.790 1.00 38.28 180 LEU A CA 1
ATOM 1505 C C . LEU A 1 180 ? -8.462 14.093 -15.462 1.00 38.28 180 LEU A C 1
ATOM 1507 O O . LEU A 1 180 ? -9.551 13.985 -14.908 1.00 38.28 180 LEU A O 1
ATOM 1511 N N . LEU A 1 181 ? -8.217 13.574 -16.668 1.00 43.44 181 LEU A N 1
ATOM 1512 C CA . LEU A 1 181 ? -8.950 12.390 -17.091 1.00 43.44 181 LEU A CA 1
ATOM 1513 C C . LEU A 1 181 ? -8.650 11.321 -16.041 1.00 43.44 181 LEU A C 1
ATOM 1515 O O . LEU A 1 181 ? -7.530 10.810 -15.939 1.00 43.44 181 LEU A O 1
ATOM 1519 N N . SER A 1 182 ? -9.657 11.057 -15.215 1.00 43.97 182 SER A N 1
ATOM 1520 C CA . SER A 1 182 ? -9.933 9.750 -14.642 1.00 43.97 182 SER A CA 1
ATOM 1521 C C . SER A 1 182 ? -9.232 8.680 -15.476 1.00 43.97 182 SER A C 1
ATOM 1523 O O . SER A 1 182 ? -9.426 8.605 -16.688 1.00 43.97 182 SER A O 1
ATOM 1525 N N . LYS A 1 183 ? -8.371 7.876 -14.840 1.00 54.56 183 LYS A N 1
ATOM 1526 C CA . LYS A 1 183 ? -7.854 6.640 -15.432 1.00 54.56 183 LYS A CA 1
ATOM 1527 C C . LYS A 1 183 ? -9.060 5.757 -15.766 1.00 54.56 183 LYS A C 1
ATOM 1529 O O . LYS A 1 183 ? -9.412 4.875 -14.986 1.00 54.56 183 LYS A O 1
ATOM 1534 N N . GLU A 1 184 ? -9.707 5.997 -16.902 1.00 60.91 184 GLU A N 1
ATOM 1535 C CA . GLU A 1 184 ? -10.524 5.001 -17.567 1.00 60.91 184 GLU A CA 1
ATOM 1536 C C . GLU A 1 184 ? -9.657 3.753 -17.621 1.00 60.91 184 GLU A C 1
ATOM 1538 O O . GLU A 1 184 ? -8.490 3.802 -18.032 1.00 60.91 184 GLU A O 1
ATOM 1543 N N . ARG A 1 185 ? -10.181 2.657 -17.068 1.00 76.81 185 ARG A N 1
ATOM 1544 C CA . ARG A 1 185 ? -9.471 1.384 -16.996 1.00 76.81 185 ARG A CA 1
ATOM 1545 C C . ARG A 1 185 ? -9.284 0.886 -18.427 1.00 76.81 185 ARG A C 1
ATOM 1547 O O . ARG A 1 185 ? -10.102 0.130 -18.937 1.00 76.81 185 ARG A O 1
ATOM 1554 N N . LEU A 1 186 ? -8.213 1.344 -19.074 1.00 85.25 186 LEU A N 1
ATOM 1555 C CA . LEU A 1 186 ? -7.773 0.871 -20.377 1.00 85.25 186 LEU A CA 1
ATOM 1556 C C . LEU A 1 186 ? -7.699 -0.655 -20.302 1.00 85.25 186 LEU A C 1
ATOM 1558 O O . LEU A 1 186 ? -7.046 -1.211 -19.412 1.00 85.25 186 LEU A O 1
ATOM 1562 N N . SER A 1 187 ? -8.410 -1.305 -21.216 1.00 91.00 187 SER A N 1
ATOM 1563 C CA . SER A 1 187 ? -8.478 -2.753 -21.351 1.00 91.00 187 SER A CA 1
ATOM 1564 C C . SER A 1 187 ? -7.961 -3.150 -22.727 1.00 91.00 187 SER A C 1
ATOM 1566 O O . SER A 1 187 ? -8.135 -2.434 -23.713 1.00 91.00 187 SER A O 1
ATOM 1568 N N . CYS A 1 188 ? -7.257 -4.275 -22.799 1.00 93.62 188 CYS A N 1
ATOM 1569 C CA . CYS A 1 188 ? -6.807 -4.803 -24.074 1.00 93.62 188 CYS A CA 1
ATOM 1570 C C . CYS A 1 188 ? -8.009 -5.376 -24.844 1.00 93.62 188 CYS A C 1
ATOM 1572 O O . CYS A 1 188 ? -8.646 -6.299 -24.333 1.00 93.62 188 CYS A O 1
ATOM 1574 N N . PRO A 1 189 ? -8.266 -4.948 -26.093 1.00 93.62 189 PRO A N 1
ATOM 1575 C CA . PRO A 1 189 ? -9.405 -5.436 -26.874 1.00 93.62 189 PRO A CA 1
ATOM 1576 C C . PRO A 1 189 ? -9.290 -6.921 -27.249 1.00 93.62 189 PRO A C 1
ATOM 1578 O O . PRO A 1 189 ? -10.285 -7.550 -27.586 1.00 93.62 189 PRO A O 1
ATOM 1581 N N . LYS A 1 190 ? -8.081 -7.497 -27.191 1.00 93.56 190 LYS A N 1
ATOM 1582 C CA . LYS A 1 190 ? -7.827 -8.891 -27.578 1.00 93.56 190 LYS A CA 1
ATOM 1583 C C . LYS A 1 190 ? -7.942 -9.884 -26.420 1.00 93.56 190 LYS A C 1
ATOM 1585 O O . LYS A 1 190 ? -8.398 -10.998 -26.632 1.00 93.56 190 LYS A O 1
ATOM 1590 N N . CYS A 1 191 ? -7.478 -9.525 -25.221 1.00 94.44 191 CYS A N 1
ATOM 1591 C CA . CYS A 1 191 ? -7.417 -10.457 -24.083 1.00 94.44 191 CYS A CA 1
ATOM 1592 C C . CYS A 1 191 ? -8.054 -9.929 -22.794 1.00 94.44 191 CYS A C 1
ATOM 1594 O O . CYS A 1 191 ? -7.976 -10.597 -21.769 1.00 94.44 191 CYS A O 1
ATOM 1596 N N . GLY A 1 192 ? -8.625 -8.724 -22.806 1.00 91.81 192 GLY A N 1
ATOM 1597 C CA . GLY A 1 192 ? -9.283 -8.134 -21.639 1.00 91.81 192 GLY A CA 1
ATOM 1598 C C . GLY A 1 192 ? -8.344 -7.715 -20.505 1.00 91.81 192 GLY A C 1
ATOM 1599 O O . GLY A 1 192 ? -8.817 -7.229 -19.483 1.00 91.81 192 GLY A O 1
ATOM 1600 N N . ALA A 1 193 ? -7.023 -7.862 -20.654 1.00 91.69 193 ALA A N 1
ATOM 1601 C CA . ALA A 1 193 ? -6.070 -7.440 -19.631 1.00 91.69 193 ALA A CA 1
ATOM 1602 C C . ALA A 1 193 ? -6.180 -5.930 -19.361 1.00 91.69 193 ALA A C 1
ATOM 1604 O O . ALA A 1 193 ? -6.223 -5.136 -20.303 1.00 91.69 193 ALA A O 1
ATOM 1605 N N . VAL A 1 194 ? -6.185 -5.543 -18.086 1.00 92.00 194 VAL A N 1
ATOM 1606 C CA . VAL A 1 194 ? -6.373 -4.158 -17.626 1.00 92.00 194 VAL A CA 1
ATOM 1607 C C . VAL A 1 194 ? -5.162 -3.642 -16.850 1.00 92.00 194 VAL A C 1
ATOM 1609 O O . VAL A 1 194 ? -4.385 -4.407 -16.279 1.00 92.00 194 VAL A O 1
ATOM 1612 N N . GLY A 1 195 ? -5.003 -2.319 -16.807 1.00 87.38 195 GLY A N 1
ATOM 1613 C CA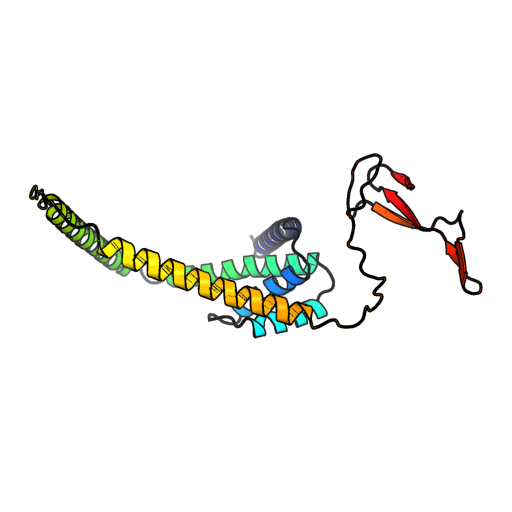 . GLY A 1 195 ? -4.046 -1.657 -15.917 1.00 87.38 195 GLY A CA 1
ATOM 1614 C C . GLY A 1 195 ? -2.582 -1.813 -16.345 1.00 87.38 195 GLY A C 1
ATOM 1615 O O . GLY A 1 195 ? -2.222 -1.504 -17.480 1.00 87.38 195 GLY A O 1
ATOM 1616 N N . HIS A 1 196 ? -1.723 -2.264 -15.423 1.00 87.06 196 HIS A N 1
ATOM 1617 C CA . HIS A 1 196 ? -0.255 -2.267 -15.566 1.00 87.06 196 HIS A CA 1
ATOM 1618 C C . HIS A 1 196 ? 0.284 -3.138 -16.712 1.00 87.06 196 HIS A C 1
ATOM 1620 O O . HIS A 1 196 ? 1.430 -2.977 -17.141 1.00 87.06 196 HIS A O 1
ATOM 1626 N N . ILE A 1 197 ? -0.546 -4.038 -17.237 1.00 91.75 197 ILE A N 1
ATOM 1627 C CA . ILE A 1 197 ? -0.211 -4.915 -18.360 1.00 91.75 197 ILE A CA 1
ATOM 1628 C C . ILE A 1 197 ? -0.177 -4.132 -19.689 1.00 91.75 197 ILE A C 1
ATOM 1630 O O . ILE A 1 197 ? 0.460 -4.571 -20.648 1.00 91.75 197 ILE A O 1
ATOM 1634 N N . ILE A 1 198 ? -0.804 -2.954 -19.765 1.00 93.62 198 ILE A N 1
ATOM 1635 C CA . ILE A 1 198 ? -0.824 -2.110 -20.967 1.00 93.62 198 ILE A CA 1
ATOM 1636 C C . ILE A 1 198 ? 0.289 -1.058 -20.879 1.00 93.62 198 ILE A C 1
ATOM 1638 O O . ILE A 1 198 ? 0.283 -0.184 -20.013 1.00 93.62 198 ILE A O 1
ATOM 1642 N N . LYS A 1 199 ? 1.253 -1.109 -21.805 1.00 93.94 199 LYS A N 1
ATOM 1643 C CA . LYS A 1 199 ? 2.354 -0.138 -21.912 1.00 93.94 199 LYS A CA 1
ATOM 1644 C C . LYS A 1 199 ? 2.058 0.876 -23.012 1.00 93.94 199 LYS A C 1
ATOM 1646 O O . LYS A 1 199 ? 1.569 0.507 -24.069 1.00 93.94 199 LYS A O 1
ATOM 1651 N N . SER A 1 200 ? 2.397 2.144 -22.791 1.00 93.44 200 SER A N 1
ATOM 1652 C CA . SER A 1 200 ? 2.390 3.154 -23.861 1.00 93.44 200 SER A CA 1
ATOM 1653 C C . SER A 1 200 ? 3.775 3.232 -24.494 1.00 93.44 200 SER A C 1
ATOM 1655 O O . SER A 1 200 ? 4.765 3.314 -23.765 1.00 93.44 200 SER A O 1
ATOM 1657 N N . VAL A 1 201 ? 3.845 3.183 -25.820 1.00 94.50 201 VAL A N 1
ATOM 1658 C CA . VAL A 1 201 ? 5.087 3.264 -26.598 1.00 94.50 201 VAL A CA 1
ATOM 1659 C C . VAL A 1 201 ? 4.886 4.254 -27.740 1.00 94.50 201 VAL A C 1
ATOM 1661 O O . VAL A 1 201 ? 3.801 4.339 -28.307 1.00 94.50 201 VAL A O 1
ATOM 1664 N N . ASP A 1 202 ? 5.930 5.008 -28.063 1.00 94.81 202 ASP A N 1
ATOM 1665 C CA . ASP A 1 202 ? 5.917 5.959 -29.170 1.00 94.81 202 ASP A CA 1
ATOM 1666 C C . ASP A 1 202 ? 6.000 5.219 -30.516 1.00 94.81 202 ASP A C 1
ATOM 1668 O O . ASP A 1 202 ? 6.903 4.409 -30.753 1.00 94.81 202 ASP A O 1
ATOM 1672 N N . ASP A 1 203 ? 5.052 5.495 -31.405 1.00 94.81 203 ASP A N 1
ATOM 1673 C CA . ASP A 1 203 ? 5.003 4.969 -32.761 1.00 94.81 203 ASP A CA 1
ATOM 1674 C C . ASP A 1 203 ? 5.864 5.823 -33.696 1.00 94.81 203 ASP A C 1
ATOM 1676 O O . ASP A 1 203 ? 5.430 6.835 -34.248 1.00 94.81 203 ASP A O 1
ATOM 1680 N N . LYS A 1 204 ? 7.107 5.381 -33.900 1.00 92.12 204 LYS A N 1
ATOM 1681 C CA . LYS A 1 204 ? 8.074 6.070 -34.763 1.00 92.12 204 LYS A CA 1
ATOM 1682 C C . LYS A 1 204 ? 7.646 6.173 -36.231 1.00 92.12 204 LYS A C 1
ATOM 1684 O O . LYS A 1 204 ? 8.245 6.950 -36.966 1.00 92.12 204 LYS A O 1
ATOM 1689 N N . SER A 1 205 ? 6.633 5.413 -36.658 1.00 93.25 205 SER A N 1
ATOM 1690 C CA . SER A 1 205 ? 6.093 5.497 -38.018 1.00 93.25 205 SER A CA 1
ATOM 1691 C C . SER A 1 205 ? 5.164 6.699 -38.226 1.00 93.25 205 SER A C 1
ATOM 1693 O O . SER A 1 205 ? 4.956 7.116 -39.364 1.00 93.25 205 SER A O 1
ATOM 1695 N N . LYS A 1 206 ? 4.634 7.288 -37.143 1.00 91.62 206 LYS A N 1
ATOM 1696 C CA . LYS A 1 206 ? 3.679 8.400 -37.193 1.00 91.62 206 LYS A CA 1
ATOM 1697 C C . LYS A 1 206 ? 4.174 9.583 -36.378 1.00 91.62 206 LYS A C 1
ATOM 1699 O O . LYS A 1 206 ? 4.002 9.646 -35.160 1.00 91.62 206 LYS A O 1
ATOM 1704 N N . VAL A 1 207 ? 4.767 10.546 -37.075 1.00 95.12 207 VAL A N 1
ATOM 1705 C CA . VAL A 1 207 ? 5.138 11.841 -36.500 1.00 95.12 207 VAL A CA 1
ATOM 1706 C C . VAL A 1 207 ? 3.909 12.747 -36.504 1.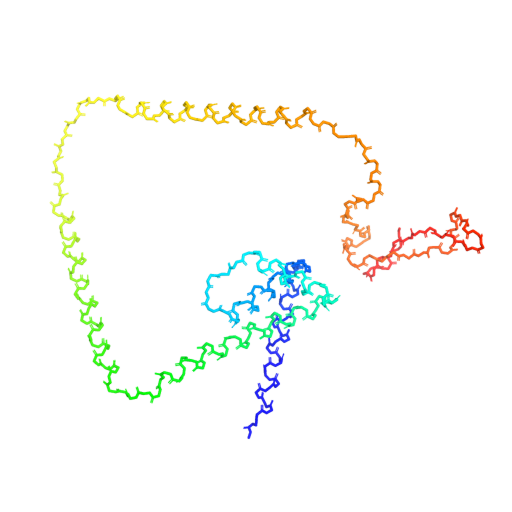00 95.12 207 VAL A C 1
ATOM 1708 O O . VAL A 1 207 ? 3.308 12.962 -37.552 1.00 95.12 207 VAL A O 1
ATOM 1711 N N . LEU A 1 208 ? 3.529 13.266 -35.337 1.00 94.69 208 LEU A N 1
ATOM 1712 C CA . LEU A 1 208 ? 2.414 14.205 -35.191 1.00 94.69 208 LEU A CA 1
ATOM 1713 C C . LEU A 1 208 ? 2.854 15.641 -35.484 1.00 94.69 208 LEU A C 1
ATOM 1715 O O . LEU A 1 208 ? 2.168 16.378 -36.186 1.00 94.69 208 LEU A O 1
ATOM 1719 N N . SER A 1 209 ? 3.994 16.048 -34.933 1.00 93.19 209 SER A N 1
ATOM 1720 C CA . SER A 1 209 ? 4.544 17.395 -35.089 1.00 93.19 209 SER A CA 1
ATOM 1721 C C . SER A 1 209 ? 6.027 17.421 -34.713 1.00 93.19 209 SER A C 1
ATOM 1723 O O . SER A 1 209 ? 6.571 16.430 -34.226 1.00 93.19 209 SER A O 1
ATOM 1725 N N . TYR A 1 210 ? 6.697 18.551 -34.939 1.00 95.56 210 TYR A N 1
ATOM 1726 C CA . TYR A 1 210 ? 8.083 18.782 -34.530 1.00 95.56 210 TYR A CA 1
ATOM 1727 C C . TYR A 1 210 ? 8.141 19.924 -33.513 1.00 95.56 210 TYR A C 1
ATOM 1729 O O . TYR A 1 210 ? 7.545 20.977 -33.730 1.00 95.56 210 TYR A O 1
ATOM 1737 N N . ILE A 1 211 ? 8.887 19.732 -32.421 1.00 95.06 211 ILE A N 1
ATOM 1738 C CA . ILE A 1 211 ? 9.275 20.814 -31.505 1.00 95.06 211 ILE A CA 1
ATOM 1739 C C . ILE A 1 211 ? 10.757 21.087 -31.750 1.00 95.06 211 ILE A C 1
ATOM 1741 O O . ILE A 1 211 ? 11.634 20.335 -31.312 1.00 95.06 211 ILE A O 1
ATOM 1745 N N . GLY A 1 212 ? 11.031 22.145 -32.515 1.00 94.00 212 GLY A N 1
ATOM 1746 C CA . GLY A 1 212 ? 12.370 22.425 -33.031 1.00 94.00 212 GLY A CA 1
ATOM 1747 C C . GLY A 1 212 ? 12.848 21.297 -33.949 1.00 94.00 212 GLY A C 1
ATOM 1748 O O . GLY A 1 212 ? 12.181 20.956 -34.920 1.00 94.00 212 GLY A O 1
ATOM 1749 N N . SER A 1 213 ? 13.991 20.690 -33.624 1.00 92.75 213 SER A N 1
ATOM 1750 C CA . SER A 1 213 ? 14.580 19.563 -34.365 1.00 92.75 213 SER A CA 1
ATOM 1751 C C . SER A 1 213 ? 14.157 18.178 -33.856 1.00 92.75 213 SER A C 1
ATOM 1753 O O . SER A 1 213 ? 14.633 17.165 -34.368 1.00 92.75 213 SER A O 1
ATOM 1755 N N . ARG A 1 214 ? 13.275 18.097 -32.848 1.00 93.81 214 ARG A N 1
ATOM 1756 C CA . ARG A 1 214 ? 12.835 16.823 -32.260 1.00 93.81 214 ARG A CA 1
ATOM 1757 C C . ARG A 1 214 ? 11.415 16.458 -32.728 1.00 93.81 214 ARG A C 1
ATOM 1759 O O . ARG A 1 214 ? 10.493 17.233 -32.462 1.00 93.81 214 ARG A O 1
ATOM 1766 N N . PRO A 1 215 ? 11.214 15.300 -33.388 1.00 94.94 215 PRO A N 1
ATOM 1767 C CA . PRO A 1 215 ? 9.880 14.822 -33.749 1.00 94.94 215 PRO A CA 1
ATOM 1768 C C . PRO A 1 215 ? 9.101 14.353 -32.514 1.00 94.94 215 PRO A C 1
ATOM 1770 O O . PRO A 1 215 ? 9.650 13.670 -31.647 1.00 94.94 215 PRO A O 1
ATOM 1773 N N . ILE A 1 216 ? 7.811 14.679 -32.468 1.00 95.94 216 ILE A N 1
ATOM 1774 C CA . ILE A 1 216 ? 6.832 14.089 -31.556 1.00 95.94 216 ILE A CA 1
ATOM 1775 C C . ILE A 1 216 ? 6.110 12.970 -32.294 1.00 95.94 216 ILE A C 1
ATOM 1777 O O . ILE A 1 216 ? 5.514 13.189 -33.348 1.00 95.94 216 ILE A O 1
ATOM 1781 N N . TYR A 1 217 ? 6.116 11.782 -31.710 1.00 96.31 217 TYR A N 1
ATOM 1782 C CA . TYR A 1 217 ? 5.457 10.610 -32.269 1.00 96.31 217 TYR A CA 1
ATOM 1783 C C . TYR A 1 217 ? 4.086 10.375 -31.634 1.00 96.31 217 TYR A C 1
ATOM 1785 O O . TYR A 1 217 ? 3.845 10.740 -30.479 1.00 96.31 217 TYR A O 1
ATOM 1793 N N . GLN A 1 218 ? 3.185 9.735 -32.378 1.00 94.44 218 GLN A N 1
ATOM 1794 C CA . GLN A 1 218 ? 1.918 9.262 -31.832 1.00 94.44 218 GLN A CA 1
ATOM 1795 C C . GLN A 1 218 ? 2.178 8.169 -30.790 1.00 94.44 218 GLN A C 1
ATOM 1797 O O . GLN A 1 218 ? 2.986 7.273 -31.009 1.00 94.44 218 GLN A O 1
ATOM 1802 N N . LYS A 1 219 ? 1.485 8.206 -29.650 1.00 93.88 219 LYS A N 1
ATOM 1803 C CA . LYS A 1 219 ? 1.564 7.127 -28.656 1.00 93.88 219 LYS A CA 1
ATOM 1804 C C . LYS A 1 219 ? 0.603 6.007 -29.032 1.00 93.88 219 LYS A C 1
ATOM 1806 O O . LYS A 1 219 ? -0.589 6.260 -29.176 1.00 93.88 219 LYS A O 1
ATOM 1811 N N . LYS A 1 220 ? 1.110 4.780 -29.101 1.00 94.19 220 LYS A N 1
ATOM 1812 C CA . LYS A 1 220 ? 0.316 3.548 -29.186 1.00 94.19 220 LYS A CA 1
ATOM 1813 C C . LYS A 1 220 ? 0.370 2.773 -27.874 1.00 94.19 220 LYS A C 1
ATOM 1815 O O . LYS A 1 220 ? 1.284 2.955 -27.061 1.00 94.19 220 LYS A O 1
ATOM 1820 N N . LYS A 1 221 ? -0.622 1.927 -27.630 1.00 94.19 221 LYS A N 1
ATOM 1821 C CA . LYS A 1 221 ? -0.697 1.037 -26.472 1.00 94.19 221 LYS A CA 1
ATOM 1822 C C . LYS A 1 221 ? -0.321 -0.371 -26.905 1.00 94.19 221 LYS A C 1
ATOM 1824 O O . LYS A 1 221 ? -0.704 -0.831 -27.969 1.00 94.19 221 LYS A O 1
ATOM 1829 N N . ILE A 1 222 ? 0.442 -1.062 -26.068 1.00 94.50 222 ILE A N 1
ATOM 1830 C CA . ILE A 1 222 ? 0.875 -2.438 -26.300 1.00 94.50 222 ILE A CA 1
ATOM 1831 C C . ILE A 1 222 ? 0.488 -3.262 -25.082 1.00 94.50 222 ILE A C 1
ATOM 1833 O O . ILE A 1 222 ? 0.883 -2.950 -23.954 1.00 94.50 222 ILE A O 1
ATOM 1837 N N . CYS A 1 223 ? -0.282 -4.323 -25.299 1.00 96.06 223 CYS A N 1
ATOM 1838 C CA . CYS A 1 223 ? -0.589 -5.285 -24.253 1.00 96.06 223 CYS A CA 1
ATOM 1839 C C . CYS A 1 223 ? 0.593 -6.237 -24.046 1.00 96.06 223 CYS A C 1
ATOM 1841 O O . CYS A 1 223 ? 0.961 -6.976 -24.955 1.00 96.06 223 CYS A O 1
ATOM 1843 N N . ARG A 1 224 ? 1.152 -6.285 -22.833 1.00 94.44 224 ARG A N 1
ATOM 1844 C CA . ARG A 1 224 ? 2.232 -7.227 -22.491 1.00 94.44 224 ARG A CA 1
ATOM 1845 C C . ARG A 1 224 ? 1.770 -8.682 -22.412 1.00 94.44 224 ARG A C 1
ATOM 1847 O O . ARG A 1 224 ? 2.602 -9.567 -22.534 1.00 94.44 224 ARG A O 1
ATOM 1854 N N . ASN A 1 225 ? 0.473 -8.924 -22.211 1.00 94.00 225 ASN A N 1
ATOM 1855 C CA . ASN A 1 225 ? -0.068 -10.279 -22.093 1.00 94.00 225 ASN A CA 1
ATOM 1856 C C . ASN A 1 225 ? -0.221 -10.969 -23.460 1.00 94.00 225 ASN A C 1
ATOM 1858 O O . ASN A 1 225 ? 0.149 -12.123 -23.607 1.00 94.00 225 ASN A O 1
ATOM 1862 N N . CYS A 1 226 ? -0.751 -10.273 -24.474 1.00 95.31 226 CYS A N 1
ATOM 1863 C CA . CYS A 1 226 ? -1.037 -10.874 -25.788 1.00 95.31 226 CYS A CA 1
ATOM 1864 C C . CYS A 1 226 ? -0.270 -10.248 -26.967 1.00 95.31 226 CYS A C 1
ATOM 1866 O O . CYS A 1 226 ? -0.476 -10.660 -28.109 1.00 95.31 226 CYS A O 1
ATOM 1868 N N . GLY A 1 227 ? 0.556 -9.228 -26.715 1.00 92.75 227 GLY A N 1
ATOM 1869 C CA . GLY A 1 227 ? 1.359 -8.535 -27.727 1.00 92.75 227 GLY A CA 1
ATOM 1870 C C . GLY A 1 227 ? 0.584 -7.593 -28.654 1.00 92.75 227 GLY A C 1
ATOM 1871 O O . GLY A 1 227 ? 1.187 -6.999 -29.539 1.00 92.75 227 GLY A O 1
ATOM 1872 N N . GLN A 1 228 ? -0.733 -7.441 -28.480 1.00 95.00 228 GLN A N 1
ATOM 1873 C CA . GLN A 1 228 ? -1.547 -6.593 -29.352 1.00 95.00 228 GLN A CA 1
ATOM 1874 C C . GLN A 1 228 ? -1.191 -5.112 -29.188 1.00 95.00 228 GLN A C 1
ATOM 1876 O O . GLN A 1 228 ? -1.166 -4.600 -28.064 1.00 95.00 228 GLN A O 1
ATOM 1881 N N . GLU A 1 229 ? -1.005 -4.433 -30.319 1.00 93.62 229 GLU A N 1
ATOM 1882 C CA . GLU A 1 229 ? -0.880 -2.979 -30.408 1.00 93.62 229 GLU A CA 1
ATOM 1883 C C . GLU A 1 229 ? -2.229 -2.355 -30.794 1.00 93.62 229 GLU A C 1
ATOM 1885 O O . GLU A 1 229 ? -2.942 -2.916 -31.635 1.00 93.62 229 GLU A O 1
ATOM 1890 N N . PHE A 1 230 ? -2.594 -1.238 -30.161 1.00 90.50 230 PHE A N 1
ATOM 1891 C CA . PHE A 1 230 ? -3.821 -0.479 -30.427 1.00 90.50 230 PHE A CA 1
ATOM 1892 C C . PHE A 1 230 ? -3.711 0.979 -29.963 1.00 90.50 230 PHE A C 1
ATOM 1894 O O . PHE A 1 230 ? -2.796 1.295 -29.164 1.00 90.50 230 PHE A O 1
#

Secondary structure (DSSP, 8-state):
--HHHHHHHHHHHHHHHHHHHHHTT--HHHHHHHHHHHHHHHH-SSPPPHHHHHHHHHHHHHH---HHHHHHHHHHHHHHHHHHHHHHHHHTSSS-TTHHHHHHHHHHHHHHHHHHHHHHHHHHHHT-------------HHHHHHHHHHHHHHHHHHHHHHHHHHHHT--------TT-------B-TTT--BGGGEEEEEEEEEEEEEETTEEEEEEEEEETTT--B-

Foldseek 3Di:
DDPVVVVVVLLVQLVVQLVVVVVVVDDLLVLLLLLLVLVVVVVDVDDDDPVSSVVSSVVSVVVDDDPSVSSSSSSNSVSVVVVVVVVVVVVVPPPDPPVVVVVVVVVVVVVVVVVVVVVVVVVVVVVPDDDPDDDDDDDPPVVVVVVVVVVVVVVVVVVVVVVVVVVVVPDDDDDPPPPDDDPPFDADPPPRDTDPQKDKDFDPVAFPDDDVPRTGGDIWIAGNVPRDID

Organism: NCBI:txid412755

pLDDT: mean 75.27, std 19.37, range [36.22, 96.31]